Protein AF-A0A6B2FVZ4-F1 (afdb_monomer_lite)

Secondary structure (DSSP, 8-state):
----SS-------------PPPHHHHHHHHHHH--SEEE--SS-HHHHHHHHHHHHHHHHHTT----EEE-PPTT------------EEE-GGG--TT-TTTPPPP-EEEEETTEEEEE-GGGHHHHSSPPP---EEEEEEE----HHHHHHHHHHHHHHHSS----EEEETTEEEEEETTEEEEEETTEEEEEEE--HHHHHHHHHHHHHHHHHHHHHHHHHHHHHS---THHHHHHHHHHHHHHHH-GGGEEE-TTS-EEEE-SSS-EEEEETTTTEEEES-HHHHHHHHHHHHHHHHHH-TTS-------TTS--THHHHHHHHTTSS--

Foldseek 3Di:
DDPPPDDDPDDDDDDDPDPDDDLVNVLVVCVVPVDQEAEDDDDDPVVLVVSVVVSVVVCVVVVRHNRHYHHDDPPDDDDDDDDDDQDEAEDDPLDDVVPPPDDDGDFDWDDDPSYIYTYHPVCCVVPHVDDDDWDKDKDKDFAAPDPVLVVVLLVVVCVVLVDHQPQWDDDPNWTWGDDPQWIWTHDHRMIMIMGTDDPVGVVVVVVSVVSRVVSVVVVVVVVVVVVPDDPPVVPLLVVLQVLCCVVQNVVQWDADPVSWIWGHDPPRWIWIADLVVLDIDTPDPVVRVVSSVSSVVSVCVVPVPPDDPPPPPPPPPDPPPVVVVVVVVVPPD

Radius of gyration: 44.22 Å; chains: 1; bounding box: 104×62×127 Å

InterPro domains:
  IPR011108 Zn-dependent metallo-hydrolase, RNA specificity domain [PF07521] (8-57)
  IPR021718 Pre-mRNA 3'-end-processing endonuclease polyadenylation factor C-term [PF11718] (104-303)
  IPR021718 Pre-mRNA 3'-end-processing endonuclease polyadenylation factor C-term [SM01098] (103-301)
  IPR036866 Ribonuclease Z/Hydroxyacylglutathione hydrolase-like [G3DSA:3.60.15.10] (8-83)
  IPR036866 Ribonuclease Z/Hydroxyacylglutathione hydrolase-like [SSF56281] (13-83)
  IPR050698 RNA Processing Metallo-Beta-Lactamase [PTHR11203] (13-290)

Sequence (333 aa):
MLNWYRKKTEFLDYISFSAHADYNQFKELVEGLLPPIIVLVHGEANEMNRLKTSLLRDLSEKNILEIQIYTPKNTCSLE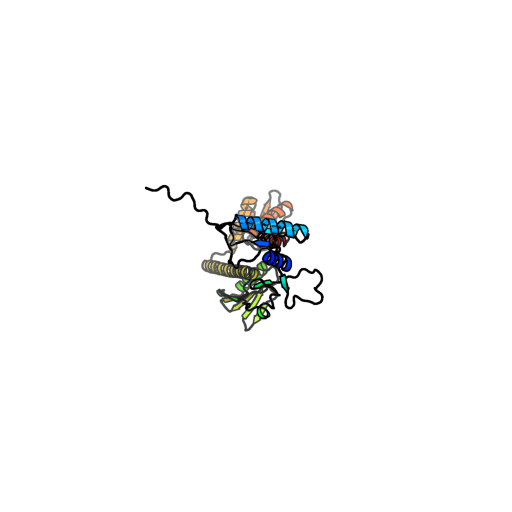LKFKGEMLAKVYGKLISEDQIKEQPMSGIIIKSGFSYKILSIDEIEKYSELKLTTINQRLEIPFYDDANYLQILFRNLSLLTGNTLDNLFTQDSELCLMLDEIELAIRGNKIILTWGSSLTNDATADAIVAVIMETNKSIENNIEKNIGILPQDDHHYYGLVELLKKNFGNNNVIQLEDKTIVVAFADTKKAIIDPSNRFVVCDVVDTKEKIDRTLFHYFNAIEPFCNCKFYFCFNFFSFAFLDHWFVNKFEEF

pLDDT: mean 71.24, std 17.52, range [25.81, 93.25]

Structure (mmCIF, N/CA/C/O backbone):
data_AF-A0A6B2FVZ4-F1
#
_entry.id   AF-A0A6B2FVZ4-F1
#
loop_
_atom_site.group_PDB
_atom_site.id
_atom_site.type_symbol
_atom_site.label_atom_id
_atom_site.label_alt_id
_atom_site.label_comp_id
_atom_site.label_asym_id
_atom_site.label_entity_id
_atom_site.label_seq_id
_atom_site.pdbx_PDB_ins_code
_atom_site.Cartn_x
_atom_site.Cartn_y
_atom_site.Cartn_z
_atom_site.occupancy
_atom_site.B_iso_or_equiv
_atom_site.auth_seq_id
_atom_site.auth_comp_id
_atom_site.auth_asym_id
_atom_site.auth_atom_id
_atom_site.pdbx_PDB_model_num
ATOM 1 N N . MET A 1 1 ? 70.862 -31.526 -48.955 1.00 40.00 1 MET A N 1
ATOM 2 C CA . MET A 1 1 ? 69.398 -31.509 -49.182 1.00 40.00 1 MET A CA 1
ATOM 3 C C . MET A 1 1 ? 68.824 -30.440 -48.267 1.00 40.00 1 MET A C 1
ATOM 5 O O . MET A 1 1 ? 69.124 -30.519 -47.093 1.00 40.00 1 MET A O 1
ATOM 9 N N . LEU A 1 2 ? 68.075 -29.406 -48.633 1.00 41.22 2 LEU A N 1
ATOM 10 C CA . LEU A 1 2 ? 67.559 -28.861 -49.886 1.00 41.22 2 LEU A CA 1
ATOM 11 C C . LEU A 1 2 ? 67.053 -27.454 -49.488 1.00 41.22 2 LEU A C 1
ATOM 13 O O . LEU A 1 2 ? 66.047 -27.326 -48.799 1.00 41.22 2 LEU A O 1
ATOM 17 N N . ASN A 1 3 ? 67.781 -26.403 -49.877 1.00 47.06 3 ASN A N 1
ATOM 18 C CA . ASN A 1 3 ? 67.370 -24.994 -49.778 1.00 47.06 3 ASN A CA 1
ATOM 19 C C . ASN A 1 3 ? 66.270 -24.702 -50.826 1.00 47.06 3 ASN A C 1
ATOM 21 O O . ASN A 1 3 ? 66.529 -24.030 -51.820 1.00 47.06 3 ASN A O 1
ATOM 25 N N . TRP A 1 4 ? 65.064 -25.259 -50.665 1.00 50.09 4 TRP A N 1
ATOM 26 C CA . TRP A 1 4 ? 64.037 -25.286 -51.729 1.00 50.09 4 TRP A CA 1
ATOM 27 C C . TRP A 1 4 ? 62.766 -24.461 -51.471 1.00 50.09 4 TRP A C 1
ATOM 29 O O . TRP A 1 4 ? 61.784 -24.617 -52.185 1.00 50.09 4 TRP A O 1
ATOM 39 N N . TYR A 1 5 ? 62.772 -23.544 -50.499 1.00 52.47 5 TYR A N 1
ATOM 40 C CA . TYR A 1 5 ? 61.585 -22.739 -50.154 1.00 52.47 5 TYR A CA 1
ATOM 41 C C . TYR A 1 5 ? 61.816 -21.221 -50.179 1.00 52.47 5 TYR A C 1
ATOM 43 O O . TYR A 1 5 ? 61.241 -20.489 -49.381 1.00 52.47 5 TYR A O 1
ATOM 51 N N . ARG A 1 6 ? 62.667 -20.701 -51.079 1.00 53.78 6 ARG A N 1
ATOM 52 C CA . ARG A 1 6 ? 62.926 -19.244 -51.134 1.00 53.78 6 ARG A CA 1
ATOM 53 C C . ARG A 1 6 ? 62.739 -18.558 -52.485 1.00 53.78 6 ARG A C 1
ATOM 55 O O . ARG A 1 6 ? 63.293 -17.486 -52.685 1.00 53.78 6 ARG A O 1
ATOM 62 N N . LYS A 1 7 ? 61.927 -19.118 -53.385 1.00 56.72 7 LYS A N 1
ATOM 63 C CA . LYS A 1 7 ? 61.450 -18.413 -54.589 1.00 56.72 7 LYS A CA 1
ATOM 64 C C . LYS A 1 7 ? 60.099 -18.975 -55.053 1.00 56.72 7 LYS A C 1
ATOM 66 O O . LYS A 1 7 ? 60.046 -19.779 -55.972 1.00 56.72 7 LYS A O 1
ATOM 71 N N . LYS A 1 8 ? 59.002 -18.549 -54.420 1.00 57.84 8 LYS A N 1
ATOM 72 C CA . LYS A 1 8 ? 57.688 -18.546 -55.080 1.00 57.84 8 LYS A CA 1
ATOM 73 C C . LYS A 1 8 ? 57.511 -17.175 -55.723 1.00 57.84 8 LYS A C 1
ATOM 75 O O . LYS A 1 8 ? 57.218 -16.204 -55.040 1.00 57.84 8 LYS A O 1
ATOM 80 N N . THR A 1 9 ? 57.764 -17.093 -57.024 1.00 63.19 9 THR A N 1
ATOM 81 C CA . THR A 1 9 ? 57.306 -15.995 -57.885 1.00 63.19 9 THR A CA 1
ATOM 82 C C . THR A 1 9 ? 55.966 -16.411 -58.491 1.00 63.19 9 THR A C 1
ATOM 84 O O . THR A 1 9 ? 55.865 -16.632 -59.692 1.00 63.19 9 THR A O 1
ATOM 87 N N . GLU A 1 10 ? 54.967 -16.631 -57.641 1.00 65.81 10 GLU A N 1
ATOM 88 C CA . GLU A 1 10 ? 53.581 -16.862 -58.055 1.00 65.81 10 GLU A CA 1
ATOM 89 C C . GLU A 1 10 ? 52.798 -15.607 -57.665 1.00 65.81 10 GLU A C 1
ATOM 91 O O . GLU A 1 10 ? 52.899 -15.155 -56.522 1.00 65.81 10 GLU A O 1
ATOM 96 N N . PHE A 1 11 ? 52.077 -15.011 -58.617 1.00 70.25 11 PHE A N 1
ATOM 97 C CA . PHE A 1 11 ? 51.172 -13.900 -58.330 1.00 70.25 11 PHE A CA 1
ATOM 98 C C . PHE A 1 11 ? 50.009 -14.434 -57.491 1.00 70.25 11 PHE A C 1
ATOM 100 O O . PHE A 1 11 ? 49.240 -15.280 -57.946 1.00 70.25 11 PHE A O 1
ATOM 107 N N . LEU A 1 12 ? 49.935 -13.980 -56.242 1.00 74.62 12 LEU A N 1
ATOM 108 C CA . LEU A 1 12 ? 48.850 -14.287 -55.323 1.00 74.62 12 LEU A CA 1
ATOM 109 C C . LEU A 1 12 ? 47.842 -13.137 -55.386 1.00 74.62 12 LEU A C 1
ATOM 111 O O . LEU A 1 12 ? 48.027 -12.128 -54.708 1.00 74.62 12 LEU A O 1
ATOM 115 N N . ASP A 1 13 ? 46.792 -13.304 -56.185 1.00 65.50 13 ASP A N 1
ATOM 116 C CA . ASP A 1 13 ? 45.662 -12.377 -56.206 1.00 65.50 13 ASP A CA 1
ATOM 117 C C . ASP A 1 13 ? 44.553 -12.886 -55.286 1.00 65.50 13 ASP A C 1
ATOM 119 O O . ASP A 1 13 ? 44.101 -14.030 -55.382 1.00 65.50 13 ASP A O 1
ATOM 123 N N . TYR A 1 14 ? 44.114 -12.023 -54.374 1.00 73.00 14 TYR A N 1
ATOM 124 C CA . TYR A 1 14 ? 42.992 -12.300 -53.490 1.00 73.00 14 TYR A CA 1
ATOM 125 C C . TYR A 1 14 ? 41.718 -11.717 -54.102 1.00 73.00 14 TYR A C 1
ATOM 127 O O . TYR A 1 14 ? 41.526 -10.502 -54.115 1.00 73.00 14 TYR A O 1
ATOM 135 N N . ILE A 1 15 ? 40.845 -12.585 -54.613 1.00 69.00 15 ILE A N 1
ATOM 136 C CA . ILE A 1 15 ? 39.529 -12.200 -55.131 1.00 69.00 15 ILE A CA 1
ATOM 137 C C . ILE A 1 15 ? 38.493 -12.556 -54.063 1.00 69.00 15 ILE A C 1
ATOM 139 O O . ILE A 1 15 ? 38.282 -13.730 -53.759 1.00 69.00 15 ILE A O 1
ATOM 143 N N . SER A 1 16 ? 37.867 -11.540 -53.466 1.00 65.06 16 SER A N 1
ATOM 144 C CA . SER A 1 16 ? 36.826 -11.738 -52.455 1.00 65.06 16 SER A CA 1
ATOM 145 C C . SER A 1 16 ? 35.505 -12.137 -53.117 1.00 65.06 16 SER A C 1
ATOM 147 O O . SER A 1 16 ? 34.945 -11.365 -53.891 1.00 65.06 16 SER A O 1
ATOM 149 N N . PHE A 1 17 ? 34.993 -13.323 -52.780 1.00 60.94 17 PHE A N 1
ATOM 150 C CA . PHE A 1 17 ? 33.624 -13.770 -53.093 1.00 60.94 17 PHE A CA 1
ATOM 151 C C . PHE A 1 17 ? 32.697 -13.697 -51.872 1.00 60.94 17 PHE A C 1
ATOM 153 O O . PHE A 1 17 ? 31.585 -14.224 -51.889 1.00 60.94 17 PHE A O 1
ATOM 160 N N . SER A 1 18 ? 33.165 -13.094 -50.780 1.00 63.12 18 SER A N 1
ATOM 161 C CA . SER A 1 18 ? 32.395 -13.012 -49.549 1.00 63.12 18 SER A CA 1
ATOM 162 C C . SER A 1 18 ? 31.237 -12.034 -49.725 1.00 63.12 18 SER A C 1
ATOM 164 O O . SER A 1 18 ? 31.459 -10.845 -49.932 1.00 63.12 18 SER A O 1
ATOM 166 N N . ALA A 1 19 ? 30.005 -12.524 -49.593 1.00 59.22 19 ALA A N 1
ATOM 167 C CA . ALA A 1 19 ? 28.787 -11.713 -49.583 1.00 59.22 19 ALA A CA 1
ATOM 168 C C . ALA A 1 19 ? 28.592 -11.010 -48.222 1.00 59.22 19 ALA A C 1
ATOM 170 O O . ALA A 1 19 ? 27.572 -11.183 -47.555 1.00 59.22 19 ALA A O 1
ATOM 171 N N . HIS A 1 20 ? 29.609 -10.279 -47.763 1.00 68.31 20 HIS A N 1
ATOM 172 C CA . HIS A 1 20 ? 29.486 -9.405 -46.599 1.00 68.31 20 HIS A CA 1
ATOM 173 C C . HIS A 1 20 ? 28.893 -8.059 -47.020 1.00 68.31 20 HIS A C 1
ATOM 175 O O . HIS A 1 20 ? 29.014 -7.658 -48.173 1.00 68.31 20 HIS A O 1
ATOM 181 N N . ALA A 1 21 ? 28.225 -7.382 -46.086 1.00 65.12 21 ALA A N 1
ATOM 182 C CA . ALA A 1 21 ? 27.644 -6.072 -46.342 1.00 65.12 21 ALA A CA 1
ATOM 183 C C . ALA A 1 21 ? 28.748 -5.074 -46.718 1.00 65.12 21 ALA A C 1
ATOM 185 O O . ALA A 1 21 ? 29.666 -4.826 -45.932 1.00 65.12 21 ALA A O 1
ATOM 186 N N . ASP A 1 22 ? 28.645 -4.505 -47.917 1.00 77.75 22 ASP A N 1
ATOM 187 C CA . ASP A 1 22 ? 29.564 -3.475 -48.382 1.00 77.75 22 ASP A CA 1
ATOM 188 C C . ASP A 1 22 ? 29.373 -2.185 -47.576 1.00 77.75 22 ASP A C 1
ATOM 190 O O . ASP A 1 22 ? 28.255 -1.835 -47.184 1.00 77.75 22 ASP A O 1
ATOM 194 N N . TYR A 1 23 ? 30.457 -1.421 -47.393 1.00 83.12 23 TYR A N 1
ATOM 195 C CA . TYR A 1 23 ? 30.423 -0.129 -46.693 1.00 83.12 23 TYR A CA 1
ATOM 196 C C . TYR A 1 23 ? 29.311 0.789 -47.215 1.00 83.12 23 TYR A C 1
ATOM 198 O O . TYR A 1 23 ? 28.589 1.394 -46.429 1.00 83.12 23 TYR A O 1
ATOM 206 N N . ASN A 1 24 ? 29.139 0.854 -48.537 1.00 84.00 24 ASN A N 1
ATOM 207 C CA . ASN A 1 24 ? 28.145 1.721 -49.169 1.00 84.00 24 ASN A CA 1
ATOM 208 C C . ASN A 1 24 ? 26.707 1.302 -48.829 1.00 84.00 24 ASN A C 1
ATOM 210 O O . ASN A 1 24 ? 25.882 2.166 -48.554 1.00 84.00 24 ASN A O 1
ATOM 214 N N . GLN A 1 25 ? 26.428 -0.004 -48.779 1.00 84.44 25 GLN A N 1
ATOM 215 C CA . GLN A 1 25 ? 25.108 -0.524 -48.407 1.00 84.44 25 GLN A CA 1
ATOM 216 C C . GLN A 1 25 ? 24.824 -0.284 -46.920 1.00 84.44 25 GLN A C 1
ATOM 218 O O . GLN A 1 25 ? 23.726 0.120 -46.545 1.00 84.44 25 GLN A O 1
ATOM 223 N N . PHE A 1 26 ? 25.828 -0.492 -46.061 1.00 85.88 26 PHE A N 1
ATOM 224 C CA . PHE A 1 26 ? 25.695 -0.223 -44.631 1.00 85.88 26 PHE A CA 1
ATOM 225 C C . PHE A 1 26 ? 25.500 1.271 -44.348 1.00 85.88 26 PHE A C 1
ATOM 227 O O . PHE A 1 26 ? 24.662 1.645 -43.531 1.00 85.88 26 PHE A O 1
ATOM 234 N N . LYS A 1 27 ? 26.236 2.132 -45.055 1.00 86.44 27 LYS A N 1
ATOM 235 C CA . LYS A 1 27 ? 26.080 3.585 -44.985 1.00 86.44 27 LYS A CA 1
ATOM 236 C C . LYS A 1 27 ? 24.672 4.009 -45.393 1.00 86.44 27 LYS A C 1
ATOM 238 O O . LYS A 1 27 ? 24.045 4.757 -44.656 1.00 86.44 27 LYS A O 1
ATOM 243 N N . GLU A 1 28 ? 24.159 3.499 -46.510 1.00 87.88 28 GLU A N 1
ATOM 244 C CA . GLU A 1 28 ? 22.797 3.792 -46.969 1.00 87.88 28 GLU A CA 1
ATOM 245 C C . GLU A 1 28 ? 21.740 3.373 -45.931 1.00 87.88 28 GLU A C 1
ATOM 247 O O . GLU A 1 28 ? 20.818 4.133 -45.644 1.00 87.88 28 GLU A O 1
ATOM 252 N N . LEU A 1 29 ? 21.917 2.215 -45.285 1.00 87.62 29 LEU A N 1
ATOM 253 C CA . LEU A 1 29 ? 21.040 1.754 -44.205 1.00 87.62 29 LEU A CA 1
ATOM 254 C C . LEU A 1 29 ? 21.070 2.688 -42.984 1.00 87.62 29 LEU A C 1
ATOM 256 O O . LEU A 1 29 ? 20.019 3.036 -42.442 1.00 87.62 29 LEU A O 1
ATOM 260 N N . VAL A 1 30 ? 22.265 3.086 -42.539 1.00 87.75 30 VAL A N 1
ATOM 261 C CA . VAL A 1 30 ? 22.433 3.990 -41.390 1.00 87.75 30 VAL A CA 1
ATOM 262 C C . VAL A 1 30 ? 21.853 5.369 -41.699 1.00 87.75 30 VAL A C 1
ATOM 264 O O . VAL A 1 30 ? 21.178 5.945 -40.850 1.00 87.75 30 VAL A O 1
ATOM 267 N N . GLU A 1 31 ? 22.060 5.872 -42.914 1.00 85.44 31 GLU A N 1
ATOM 268 C CA . GLU A 1 31 ? 21.496 7.141 -43.377 1.00 85.44 31 GLU A CA 1
ATOM 269 C C . GLU A 1 31 ? 19.969 7.094 -43.517 1.00 85.44 31 GLU A C 1
ATOM 271 O O . GLU A 1 31 ? 19.311 8.100 -43.264 1.00 85.44 31 GLU A O 1
ATOM 276 N N . GLY A 1 32 ? 19.395 5.941 -43.872 1.00 85.88 32 GLY A N 1
ATOM 277 C CA . GLY A 1 32 ? 17.946 5.760 -43.963 1.00 85.88 32 GLY A CA 1
ATOM 278 C C . GLY A 1 32 ? 17.246 5.637 -42.605 1.00 85.88 32 GLY A C 1
ATOM 279 O O . GLY A 1 32 ? 16.128 6.121 -42.449 1.00 85.88 32 GLY A O 1
ATOM 280 N N . LEU A 1 33 ? 17.885 4.992 -41.622 1.00 88.44 33 LEU A N 1
ATOM 281 C CA . LEU A 1 33 ? 17.288 4.733 -40.304 1.00 88.44 33 LEU A CA 1
ATOM 282 C C . LEU A 1 33 ? 17.609 5.798 -39.251 1.00 88.44 33 LEU A C 1
ATOM 284 O O . LEU A 1 33 ? 16.848 5.941 -38.298 1.00 88.44 33 LEU A O 1
ATOM 288 N N . LEU A 1 34 ? 18.737 6.500 -39.391 1.00 87.50 34 LEU A N 1
ATOM 289 C CA . LEU A 1 34 ? 19.248 7.482 -38.426 1.00 87.50 34 LEU A CA 1
ATOM 290 C C . LEU A 1 34 ? 19.142 7.026 -36.954 1.00 87.50 34 LEU A C 1
ATOM 292 O O . LEU A 1 34 ? 18.588 7.746 -36.116 1.00 87.50 34 LEU A O 1
ATOM 296 N N . PRO A 1 35 ? 19.643 5.823 -36.608 1.00 88.25 35 PRO A N 1
ATOM 297 C CA . PRO A 1 35 ? 19.541 5.314 -35.247 1.00 88.25 35 PRO A CA 1
ATOM 298 C C . PRO A 1 35 ? 20.433 6.131 -34.294 1.00 88.25 35 PRO A C 1
ATOM 300 O O . PRO A 1 35 ? 21.585 6.396 -34.631 1.00 88.25 35 PRO A O 1
ATOM 303 N N . PRO A 1 36 ? 19.974 6.471 -33.074 1.00 87.44 36 PRO A N 1
ATOM 304 C CA . PRO A 1 36 ? 20.769 7.259 -32.125 1.00 87.44 36 PRO A CA 1
ATOM 305 C C . PRO A 1 36 ? 21.987 6.495 -31.578 1.00 87.44 36 PRO A C 1
ATOM 307 O O . PRO A 1 36 ? 22.987 7.099 -31.194 1.00 87.44 36 PRO A O 1
ATOM 310 N N . ILE A 1 37 ? 21.908 5.161 -31.531 1.00 90.00 37 ILE A N 1
ATOM 311 C CA . ILE A 1 37 ? 22.949 4.283 -30.989 1.00 90.00 37 ILE A CA 1
ATOM 312 C C . ILE A 1 37 ? 23.206 3.153 -31.985 1.00 90.00 37 ILE A C 1
ATOM 314 O O . ILE A 1 37 ? 22.276 2.465 -32.402 1.00 90.00 37 ILE A O 1
ATOM 318 N N . ILE A 1 38 ? 24.475 2.933 -32.328 1.00 91.31 38 ILE A N 1
ATOM 319 C CA . ILE A 1 38 ? 24.934 1.849 -33.203 1.00 91.31 38 ILE A CA 1
ATOM 320 C C . ILE A 1 38 ? 25.936 0.991 -32.433 1.00 91.31 38 ILE A C 1
ATOM 322 O O . ILE A 1 38 ? 26.910 1.500 -31.879 1.00 91.31 38 ILE A O 1
ATOM 326 N N . VAL A 1 39 ? 25.731 -0.326 -32.430 1.00 92.94 39 VAL A N 1
ATOM 327 C CA . VAL A 1 39 ? 26.659 -1.289 -31.821 1.00 92.94 39 VAL A CA 1
ATOM 328 C C . VAL A 1 39 ? 27.214 -2.191 -32.915 1.00 92.94 39 VAL A C 1
ATOM 330 O O . VAL A 1 39 ? 26.485 -2.982 -33.507 1.00 92.94 39 VAL A O 1
ATOM 333 N N . LEU A 1 40 ? 28.508 -2.051 -33.198 1.00 91.00 40 LEU A N 1
ATOM 334 C CA . LEU A 1 40 ? 29.211 -2.857 -34.191 1.00 91.00 40 LEU A CA 1
ATOM 335 C C . LEU A 1 40 ? 29.687 -4.165 -33.552 1.00 91.00 40 LEU A C 1
ATOM 337 O O . LEU A 1 40 ? 30.389 -4.158 -32.538 1.00 91.00 40 LEU A O 1
ATOM 341 N N . VAL A 1 41 ? 29.307 -5.282 -34.168 1.00 88.56 41 VAL A N 1
ATOM 342 C CA . VAL A 1 41 ? 29.639 -6.652 -33.754 1.00 88.56 41 VAL A CA 1
ATOM 343 C C . VAL A 1 41 ? 30.057 -7.475 -34.974 1.00 88.56 41 VAL A C 1
ATOM 345 O O . VAL A 1 41 ? 29.886 -7.034 -36.107 1.00 88.56 41 VAL A O 1
ATOM 348 N N . HIS A 1 42 ? 30.579 -8.686 -34.755 1.00 84.75 42 HIS A N 1
ATOM 349 C CA . HIS A 1 42 ? 30.915 -9.638 -35.826 1.00 84.75 42 HIS A CA 1
ATOM 350 C C . HIS A 1 42 ? 31.853 -9.089 -36.920 1.00 84.75 42 HIS A C 1
ATOM 352 O O . HIS A 1 42 ? 31.692 -9.397 -38.097 1.00 84.75 42 HIS A O 1
ATOM 358 N N . GLY A 1 43 ? 32.872 -8.320 -36.535 1.00 84.44 43 GLY A N 1
ATOM 359 C CA . GLY A 1 43 ? 33.946 -7.899 -37.434 1.00 84.44 43 GLY A CA 1
ATOM 360 C C . GLY A 1 43 ? 35.323 -8.059 -36.798 1.00 84.44 43 GLY A C 1
ATOM 361 O O . GLY A 1 43 ? 35.455 -8.217 -35.581 1.00 84.44 43 GLY A O 1
ATOM 362 N N . GLU A 1 44 ? 36.369 -8.010 -37.620 1.00 87.31 44 GLU A N 1
ATOM 363 C CA . GLU A 1 44 ? 37.730 -7.863 -37.107 1.00 87.31 44 GLU A CA 1
ATOM 364 C C . GLU A 1 44 ? 37.842 -6.521 -36.368 1.00 87.31 44 GLU A C 1
ATOM 366 O O . GLU A 1 44 ? 37.366 -5.499 -36.855 1.00 87.31 44 GLU A O 1
ATOM 371 N N . ALA A 1 45 ? 38.492 -6.496 -35.201 1.00 86.12 45 ALA A N 1
ATOM 372 C CA . ALA A 1 45 ? 38.594 -5.293 -34.372 1.00 86.12 45 ALA A CA 1
ATOM 373 C C . ALA A 1 45 ? 39.142 -4.064 -35.127 1.00 86.12 45 ALA A C 1
ATOM 375 O O . ALA A 1 45 ? 38.656 -2.952 -34.922 1.00 86.12 45 ALA A O 1
ATOM 376 N N . ASN A 1 46 ? 40.126 -4.251 -36.010 1.00 88.12 46 ASN A N 1
ATOM 377 C CA . ASN A 1 46 ? 40.705 -3.158 -36.793 1.00 88.12 46 ASN A CA 1
ATOM 378 C C . ASN A 1 46 ? 39.744 -2.655 -37.874 1.00 88.12 46 ASN A C 1
ATOM 380 O O . ASN A 1 46 ? 39.556 -1.447 -38.002 1.00 88.12 46 ASN A O 1
ATOM 384 N N . GLU A 1 47 ? 39.100 -3.566 -38.602 1.00 87.06 47 GLU A N 1
ATOM 385 C CA . GLU A 1 47 ? 38.116 -3.218 -39.631 1.00 87.06 47 GLU A CA 1
ATOM 386 C C . GLU A 1 47 ? 36.8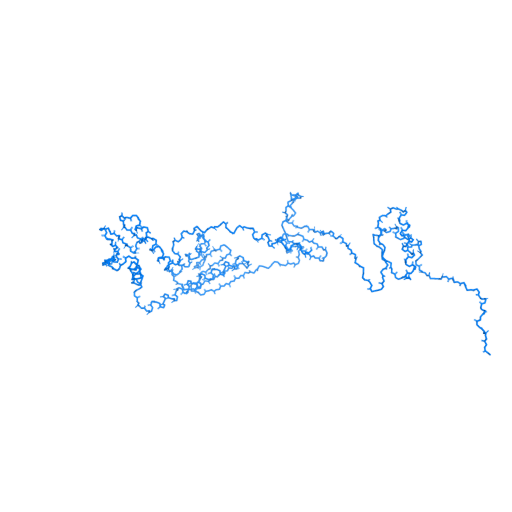61 -2.576 -39.025 1.00 87.06 47 GLU A C 1
ATOM 388 O O . GLU A 1 47 ? 36.363 -1.590 -39.558 1.00 87.06 47 GLU A O 1
ATOM 393 N N . MET A 1 48 ? 36.407 -3.022 -37.847 1.00 88.38 48 MET A N 1
ATOM 394 C CA . MET A 1 48 ? 35.313 -2.369 -37.115 1.00 88.38 48 MET A CA 1
ATOM 395 C C . MET A 1 48 ? 35.674 -0.946 -36.672 1.00 88.38 48 MET A C 1
ATOM 397 O O . MET A 1 48 ? 34.837 -0.047 -36.751 1.00 88.38 48 MET A O 1
ATOM 401 N N . ASN A 1 49 ? 36.915 -0.713 -36.232 1.00 89.81 49 ASN A N 1
ATOM 402 C CA . ASN A 1 49 ? 37.377 0.632 -35.883 1.00 89.81 49 ASN A CA 1
ATOM 403 C C . ASN A 1 49 ? 37.486 1.531 -37.120 1.00 89.81 49 ASN A C 1
ATOM 405 O O . ASN A 1 49 ? 37.068 2.686 -37.063 1.00 89.81 49 ASN A O 1
ATOM 409 N N . ARG A 1 50 ? 37.983 1.002 -38.246 1.00 90.38 50 ARG A N 1
ATOM 410 C CA . ARG A 1 50 ? 38.004 1.714 -39.534 1.00 90.38 50 ARG A CA 1
ATOM 411 C C . ARG A 1 50 ? 36.594 2.096 -39.973 1.00 90.38 50 ARG A C 1
ATOM 413 O O . ARG A 1 50 ? 36.352 3.261 -40.273 1.00 90.38 50 ARG A O 1
ATOM 420 N N . LEU A 1 51 ? 35.662 1.144 -39.927 1.00 88.81 51 LEU A N 1
ATOM 421 C CA . LEU A 1 51 ? 34.251 1.357 -40.240 1.00 88.81 51 LEU A CA 1
ATOM 422 C C . LEU A 1 51 ? 33.639 2.454 -39.357 1.00 88.81 51 LEU A C 1
ATOM 424 O O . LEU A 1 51 ? 33.022 3.383 -39.873 1.00 88.81 51 LEU A O 1
ATOM 428 N N . LYS A 1 52 ? 33.866 2.392 -38.039 1.00 90.06 52 LYS A N 1
ATOM 429 C CA . LYS A 1 52 ? 33.416 3.413 -37.084 1.00 90.06 52 LYS A CA 1
ATOM 430 C C . LYS A 1 52 ? 33.941 4.807 -37.436 1.00 90.06 52 LYS A C 1
ATOM 432 O O . LYS A 1 52 ? 33.167 5.760 -37.416 1.00 90.06 52 LYS A O 1
ATOM 437 N N . THR A 1 53 ? 35.231 4.948 -37.746 1.00 90.06 53 THR A N 1
ATOM 438 C CA . THR A 1 53 ? 35.824 6.251 -38.093 1.00 90.06 53 THR A CA 1
ATOM 439 C C . THR A 1 53 ? 35.262 6.803 -39.402 1.00 90.06 53 THR A C 1
ATOM 441 O O . THR A 1 53 ? 34.949 7.991 -39.462 1.00 90.06 53 THR A O 1
ATOM 444 N N . SER A 1 54 ? 35.088 5.958 -40.423 1.00 89.06 54 SER A N 1
ATOM 445 C CA . SER A 1 54 ? 34.504 6.371 -41.705 1.00 89.06 54 SER A CA 1
ATOM 446 C C . SER A 1 54 ? 33.054 6.834 -41.548 1.00 89.06 54 SER A C 1
ATOM 448 O O . SER A 1 54 ? 32.695 7.896 -42.048 1.00 89.06 54 SER A O 1
ATOM 450 N N . LEU A 1 55 ? 32.246 6.104 -40.770 1.00 87.88 55 LEU A N 1
ATOM 451 C CA . LEU A 1 55 ? 30.855 6.478 -40.498 1.00 87.88 55 LEU A CA 1
ATOM 452 C C . LEU A 1 55 ? 30.745 7.783 -39.711 1.00 87.88 55 LEU A C 1
ATOM 454 O O . LEU A 1 55 ? 29.934 8.631 -40.062 1.00 87.88 55 LEU A O 1
ATOM 458 N N . LEU A 1 56 ? 31.565 7.974 -38.672 1.00 87.88 56 LEU A N 1
ATOM 459 C CA . LEU A 1 56 ? 31.560 9.219 -37.896 1.00 87.88 56 LEU A CA 1
ATOM 460 C C . LEU A 1 56 ? 31.903 10.429 -38.765 1.00 87.88 56 LEU A C 1
ATOM 462 O O . LEU A 1 56 ? 31.263 11.470 -38.635 1.00 87.88 56 LEU A O 1
ATOM 466 N N . ARG A 1 57 ? 32.878 10.287 -39.670 1.00 87.06 57 ARG A N 1
ATOM 467 C CA . ARG A 1 57 ? 33.229 11.342 -40.621 1.00 87.06 57 ARG A CA 1
ATOM 468 C C . ARG A 1 57 ? 32.046 11.669 -41.533 1.00 87.06 57 ARG A C 1
ATOM 470 O O . ARG A 1 57 ? 31.617 12.819 -41.563 1.00 87.06 57 ARG A O 1
ATOM 477 N N . ASP A 1 58 ? 31.497 10.666 -42.208 1.00 85.19 58 ASP A N 1
ATOM 478 C CA . ASP A 1 58 ? 30.418 10.853 -43.182 1.00 85.19 58 ASP A CA 1
ATOM 479 C C . ASP A 1 58 ? 29.141 11.429 -42.540 1.00 85.19 58 ASP A C 1
ATOM 481 O O . ASP A 1 58 ? 28.463 12.266 -43.136 1.00 85.19 58 ASP A O 1
ATOM 485 N N . LEU A 1 59 ? 28.825 11.020 -41.307 1.00 81.94 59 LEU A N 1
ATOM 486 C CA . LEU A 1 59 ? 27.675 11.527 -40.553 1.00 81.94 59 LEU A CA 1
ATOM 487 C C . LEU A 1 59 ? 27.913 12.953 -40.029 1.00 81.94 59 LEU A C 1
ATOM 489 O O . LEU A 1 59 ? 26.994 13.773 -40.070 1.00 81.94 59 LEU A O 1
ATOM 493 N N . SER A 1 60 ? 29.144 13.278 -39.612 1.00 81.12 60 SER A N 1
ATOM 494 C CA . SER A 1 60 ? 29.513 14.638 -39.188 1.00 81.12 60 SER A CA 1
ATOM 495 C C . SER A 1 60 ? 29.421 15.650 -40.331 1.00 81.12 60 SER A C 1
ATOM 497 O O . SER A 1 60 ? 28.953 16.767 -40.127 1.00 81.12 60 SER A O 1
ATOM 499 N N . GLU A 1 61 ? 29.779 15.245 -41.555 1.00 81.19 61 GLU A N 1
ATOM 500 C CA . GLU A 1 61 ? 29.669 16.085 -42.754 1.00 81.19 61 GLU A CA 1
ATOM 501 C C . GLU A 1 61 ? 28.203 16.433 -43.082 1.00 81.19 61 GLU A C 1
ATOM 503 O O . GLU A 1 61 ? 27.931 17.481 -43.669 1.00 81.19 61 GLU A O 1
ATOM 508 N N . LYS A 1 62 ? 27.246 15.593 -42.667 1.00 74.88 62 LYS A N 1
ATOM 509 C CA . LYS A 1 62 ? 25.810 15.783 -42.924 1.00 74.88 62 LYS A CA 1
ATOM 510 C C . LYS A 1 62 ? 25.061 16.532 -41.816 1.00 74.88 62 LYS A C 1
ATOM 512 O O . LYS A 1 62 ? 23.878 16.813 -41.997 1.00 74.88 62 LYS A O 1
ATOM 517 N N . ASN A 1 63 ? 25.719 16.896 -40.709 1.00 67.69 63 ASN A N 1
ATOM 518 C CA . ASN A 1 63 ? 25.107 17.602 -39.570 1.00 67.69 63 ASN A CA 1
ATOM 519 C C . ASN A 1 63 ? 23.872 16.885 -38.982 1.00 67.69 63 ASN A C 1
ATOM 521 O O . ASN A 1 63 ? 22.966 17.507 -38.424 1.00 67.69 63 ASN A O 1
ATOM 525 N N . ILE A 1 64 ? 23.823 15.563 -39.130 1.00 63.03 64 ILE A N 1
ATOM 526 C CA . ILE A 1 64 ? 22.755 14.739 -38.577 1.00 63.03 64 ILE A CA 1
ATOM 527 C C . ILE A 1 64 ? 23.150 14.396 -37.139 1.00 63.03 64 ILE A C 1
ATOM 529 O O . ILE A 1 64 ? 24.323 14.135 -36.895 1.00 63.03 64 ILE A O 1
ATOM 533 N N . LEU A 1 65 ? 22.170 14.480 -36.230 1.00 63.47 65 LEU A N 1
ATOM 534 C CA . LEU A 1 65 ? 22.135 14.058 -34.817 1.00 63.47 65 LEU A CA 1
ATOM 535 C C . LEU A 1 65 ? 23.383 13.316 -34.300 1.00 63.47 65 LEU A C 1
ATOM 537 O O . LEU A 1 65 ? 23.895 12.415 -34.950 1.00 63.47 65 LEU A O 1
ATOM 541 N N . GLU A 1 66 ? 23.826 13.624 -33.079 1.00 72.50 66 GLU A N 1
ATOM 542 C CA . GLU A 1 66 ? 24.976 12.969 -32.440 1.00 72.50 66 GLU A CA 1
ATOM 543 C C . GLU A 1 66 ? 24.735 11.454 -32.244 1.00 72.50 66 GLU A C 1
ATOM 545 O O . GLU A 1 66 ? 24.175 11.012 -31.242 1.00 72.50 66 GLU A O 1
ATOM 550 N N . ILE A 1 67 ? 25.133 10.650 -33.235 1.00 83.44 67 ILE A N 1
ATOM 551 C CA . ILE A 1 67 ? 25.010 9.189 -33.226 1.00 83.44 67 ILE A CA 1
ATOM 552 C C . ILE A 1 67 ? 26.179 8.590 -32.441 1.00 83.44 67 ILE A C 1
ATOM 554 O O . ILE A 1 67 ? 27.351 8.836 -32.736 1.00 83.44 67 ILE A O 1
ATOM 558 N N . GLN A 1 68 ? 25.869 7.735 -31.467 1.00 87.50 68 GLN A N 1
ATOM 559 C CA . GLN A 1 68 ? 26.869 7.065 -30.638 1.00 87.50 68 GLN A CA 1
ATOM 560 C C . GLN A 1 68 ? 27.209 5.683 -31.205 1.00 87.50 68 GLN A C 1
ATOM 562 O O . GLN A 1 68 ? 26.356 4.798 -31.260 1.00 87.50 68 GLN A O 1
ATOM 567 N N . ILE A 1 69 ? 28.470 5.478 -31.609 1.00 90.62 69 ILE A N 1
ATOM 568 C CA . ILE A 1 69 ? 28.944 4.203 -32.176 1.00 90.62 69 ILE A CA 1
ATOM 569 C C . ILE A 1 69 ? 29.838 3.454 -31.178 1.00 90.62 69 ILE A C 1
ATOM 571 O O . ILE A 1 69 ? 30.928 3.919 -30.818 1.00 90.62 69 ILE A O 1
ATOM 575 N N . TYR A 1 70 ? 29.423 2.247 -30.794 1.00 91.75 70 TYR A N 1
ATOM 576 C CA . TYR A 1 70 ? 30.129 1.364 -29.865 1.00 91.75 70 TYR A CA 1
ATOM 577 C C . TYR A 1 70 ? 30.712 0.132 -30.563 1.00 91.75 70 TYR A C 1
ATOM 579 O O . TYR A 1 70 ? 30.108 -0.438 -31.466 1.00 91.75 70 TYR A O 1
ATOM 587 N N . THR A 1 71 ? 31.885 -0.301 -30.102 1.00 91.62 71 THR A N 1
ATOM 588 C CA . THR A 1 71 ? 32.597 -1.508 -30.560 1.00 91.62 71 THR A CA 1
ATOM 589 C C . THR A 1 71 ? 33.008 -2.336 -29.331 1.00 91.62 71 THR A C 1
ATOM 591 O O . THR A 1 71 ? 34.193 -2.349 -28.969 1.00 91.62 71 THR A O 1
ATOM 594 N N . PRO A 1 72 ? 32.046 -2.930 -28.596 1.00 91.94 72 PRO A N 1
ATOM 595 C CA . PRO A 1 72 ? 32.347 -3.673 -27.378 1.00 91.94 72 PRO A CA 1
ATOM 596 C C . PRO A 1 72 ? 33.169 -4.923 -27.704 1.00 91.94 72 PRO A C 1
ATOM 598 O O . PRO A 1 72 ? 32.926 -5.615 -28.691 1.00 91.94 72 PRO A O 1
ATOM 601 N N . LYS A 1 73 ? 34.162 -5.223 -26.864 1.00 88.94 73 LYS A N 1
ATOM 602 C CA . LYS A 1 73 ? 34.894 -6.492 -26.952 1.00 88.94 73 LYS A CA 1
ATOM 603 C C . LYS A 1 73 ? 34.031 -7.620 -26.392 1.00 88.94 73 LYS A C 1
ATOM 605 O O . LYS A 1 73 ? 33.146 -7.384 -25.570 1.00 88.94 73 LYS A O 1
ATOM 610 N N . ASN A 1 74 ? 34.341 -8.856 -26.778 1.00 88.00 74 ASN A N 1
ATOM 611 C CA . ASN A 1 74 ? 33.749 -10.031 -26.140 1.00 88.00 74 ASN A CA 1
ATOM 612 C C . ASN A 1 74 ? 33.911 -9.920 -24.623 1.00 88.00 74 ASN A C 1
ATOM 614 O O . ASN A 1 74 ? 34.971 -9.507 -24.154 1.00 88.00 74 ASN A O 1
ATOM 618 N N . THR A 1 75 ? 32.875 -10.297 -23.874 1.00 89.56 75 THR A N 1
ATOM 619 C CA . THR A 1 75 ? 32.801 -10.212 -22.401 1.00 89.56 75 THR A CA 1
ATOM 620 C C . THR A 1 75 ? 32.732 -8.800 -21.800 1.00 89.56 75 THR A C 1
ATOM 622 O O . THR A 1 75 ? 32.612 -8.682 -20.585 1.00 89.56 75 THR A O 1
ATOM 625 N N . CYS A 1 76 ? 32.726 -7.731 -22.605 1.00 88.69 76 CYS A N 1
ATOM 626 C CA . CYS A 1 76 ? 32.439 -6.380 -22.115 1.00 88.69 76 CYS A CA 1
ATOM 627 C C . CYS A 1 76 ? 30.938 -6.073 -22.198 1.00 88.69 76 CYS A C 1
ATOM 629 O O . CYS A 1 76 ? 30.347 -6.150 -23.275 1.00 88.69 76 CYS A O 1
ATOM 631 N N . SER A 1 77 ? 30.335 -5.677 -21.075 1.00 89.06 77 SER A N 1
ATOM 632 C CA . SER A 1 77 ? 28.969 -5.151 -21.026 1.00 89.06 77 SER A CA 1
ATOM 633 C C . SER A 1 77 ? 28.913 -3.705 -21.528 1.00 89.06 77 SER A C 1
ATOM 635 O O . SER A 1 77 ? 29.819 -2.907 -21.284 1.00 89.06 77 SER A O 1
ATOM 637 N N . LEU A 1 78 ? 27.836 -3.370 -22.240 1.00 92.06 78 LEU A N 1
ATOM 638 C CA . LEU A 1 78 ? 27.524 -2.015 -22.686 1.00 92.06 78 LEU A CA 1
ATOM 639 C C . LEU A 1 78 ? 26.265 -1.544 -21.955 1.00 92.06 78 LEU A C 1
ATOM 641 O O . LEU A 1 78 ? 25.196 -2.122 -22.137 1.00 92.06 78 LEU A O 1
ATOM 645 N N . GLU A 1 79 ? 26.393 -0.504 -21.134 1.00 90.75 79 GLU A N 1
ATOM 646 C CA . GLU A 1 79 ? 25.266 0.104 -20.426 1.00 90.75 79 GLU A CA 1
ATOM 647 C C . GLU A 1 79 ? 24.686 1.257 -21.244 1.00 90.75 79 GLU A C 1
ATOM 649 O O . GLU A 1 79 ? 25.367 2.246 -21.516 1.00 90.75 79 GLU A O 1
ATOM 654 N N . LEU A 1 80 ? 23.414 1.135 -21.623 1.00 89.88 80 LEU A N 1
ATOM 655 C CA . LEU A 1 80 ? 22.679 2.162 -22.357 1.00 89.88 80 LEU A CA 1
ATOM 656 C C . LEU A 1 80 ? 21.563 2.713 -21.469 1.00 89.88 80 LEU A C 1
ATOM 658 O O . LEU A 1 80 ? 20.738 1.959 -20.954 1.00 89.88 80 LEU A O 1
ATOM 662 N N . LYS A 1 81 ? 21.541 4.036 -21.284 1.00 86.56 81 LYS A N 1
ATOM 663 C CA . LYS A 1 81 ? 20.525 4.721 -20.478 1.00 86.56 81 LYS A CA 1
ATOM 664 C C . LYS A 1 81 ? 19.429 5.253 -21.385 1.00 86.56 81 LYS A C 1
ATOM 666 O O . LYS A 1 81 ? 19.655 6.183 -22.155 1.00 86.56 81 LYS A O 1
ATOM 671 N N . PHE A 1 82 ? 18.234 4.697 -21.249 1.00 84.62 82 PHE A N 1
ATOM 672 C CA . PHE A 1 82 ? 17.049 5.179 -21.943 1.00 84.62 82 PHE A CA 1
ATOM 673 C C . PHE A 1 82 ? 16.177 5.942 -20.954 1.00 84.62 82 PHE A C 1
ATOM 675 O O . PHE A 1 82 ? 15.778 5.398 -19.926 1.00 84.62 82 PHE A O 1
ATOM 682 N N . LYS A 1 83 ? 15.881 7.209 -21.258 1.00 81.06 83 LYS A N 1
ATOM 683 C CA . LYS A 1 83 ? 14.831 7.939 -20.548 1.00 81.06 83 LYS A CA 1
ATOM 684 C C . LYS A 1 83 ? 13.493 7.406 -21.049 1.00 81.06 83 LYS A C 1
ATOM 686 O O . LYS A 1 83 ? 13.081 7.728 -22.158 1.00 81.06 83 LYS A O 1
ATOM 691 N N . GLY A 1 84 ? 12.871 6.534 -20.265 1.00 77.69 84 GLY A N 1
ATOM 692 C CA . GLY A 1 84 ? 11.512 6.080 -20.521 1.00 77.69 84 GLY A CA 1
ATOM 693 C C . GLY A 1 84 ? 10.527 7.082 -19.940 1.00 77.69 84 GLY A C 1
ATOM 694 O O . GLY A 1 84 ? 10.519 7.296 -18.731 1.00 77.69 84 GLY A O 1
ATOM 695 N N . GLU A 1 85 ? 9.696 7.687 -20.781 1.00 81.00 85 GLU A N 1
ATOM 696 C CA . GLU A 1 85 ? 8.518 8.396 -20.290 1.00 81.00 85 GLU A CA 1
ATOM 697 C C . GLU A 1 85 ? 7.498 7.363 -19.799 1.00 81.00 85 GLU A C 1
ATOM 699 O O . GLU A 1 85 ? 7.129 6.431 -20.520 1.00 81.00 85 GLU A O 1
ATOM 704 N N . MET A 1 86 ? 7.055 7.498 -18.550 1.00 80.56 86 MET A N 1
ATOM 705 C CA . MET A 1 86 ? 6.011 6.640 -18.001 1.00 80.56 86 MET A CA 1
ATOM 706 C C . MET A 1 86 ? 4.650 7.152 -18.458 1.00 80.56 86 MET A C 1
ATOM 708 O O . MET A 1 86 ? 4.112 8.113 -17.914 1.00 80.56 86 MET A O 1
ATOM 712 N N . LEU A 1 87 ? 4.082 6.491 -19.463 1.00 84.25 87 LEU A N 1
ATOM 713 C CA . LEU A 1 87 ? 2.740 6.793 -19.942 1.00 84.25 87 LEU A CA 1
ATOM 714 C C . LEU A 1 87 ? 1.715 5.962 -19.170 1.00 84.25 87 LEU A C 1
ATOM 716 O O . LEU A 1 87 ? 1.682 4.731 -19.268 1.00 84.25 87 LEU A O 1
ATOM 720 N N . ALA A 1 88 ? 0.861 6.651 -18.418 1.00 85.62 88 ALA A N 1
ATOM 721 C CA . ALA A 1 88 ? -0.260 6.053 -17.715 1.0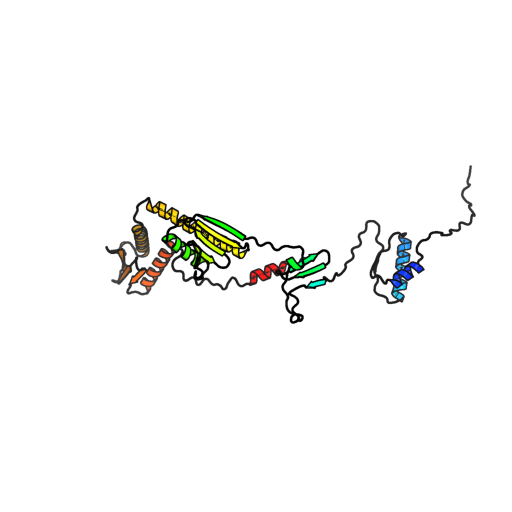0 85.62 88 ALA A CA 1
ATOM 722 C C . ALA A 1 88 ? -1.585 6.484 -18.343 1.00 85.62 88 ALA A C 1
ATOM 724 O O . ALA A 1 88 ? -1.789 7.649 -18.677 1.00 85.62 88 ALA A O 1
ATOM 725 N N . LYS A 1 89 ? -2.495 5.526 -18.509 1.00 86.44 89 LYS A N 1
ATOM 726 C CA . LYS A 1 89 ? -3.847 5.774 -19.008 1.00 86.44 89 LYS A CA 1
ATOM 727 C C . LYS A 1 89 ? -4.801 5.831 -17.828 1.00 86.44 89 LYS A C 1
ATOM 729 O O . LYS A 1 89 ? -4.917 4.856 -17.088 1.00 86.44 89 LYS A O 1
ATOM 734 N N . VAL A 1 90 ? -5.467 6.963 -17.658 1.00 86.50 90 VAL A N 1
ATOM 735 C CA . VAL A 1 90 ? -6.561 7.106 -16.694 1.00 86.50 90 VAL A CA 1
ATOM 736 C C . VAL A 1 90 ? -7.812 6.472 -17.297 1.00 86.50 90 VAL A C 1
ATOM 738 O O . VAL A 1 90 ? -8.024 6.568 -18.505 1.00 86.50 90 VAL A O 1
ATOM 741 N N . TYR A 1 91 ? -8.618 5.803 -16.478 1.00 83.50 91 TYR A N 1
ATOM 742 C CA . TYR A 1 91 ? -9.899 5.227 -16.886 1.00 83.50 91 TYR A CA 1
ATOM 743 C C . TYR A 1 91 ? -10.990 5.560 -15.868 1.00 83.50 91 TYR A C 1
ATOM 745 O O . TYR A 1 91 ? -10.718 5.763 -14.683 1.00 83.50 91 TYR A O 1
ATOM 753 N N . GLY A 1 92 ? -12.238 5.532 -16.337 1.00 79.56 92 GLY A N 1
ATOM 754 C CA . GLY A 1 92 ? -13.408 5.553 -15.468 1.00 79.56 92 GLY A CA 1
ATOM 755 C C . GLY A 1 92 ? -13.776 6.937 -14.939 1.00 79.56 92 GLY A C 1
ATOM 756 O O . GLY A 1 92 ? -13.530 7.949 -15.593 1.00 79.56 92 GLY A O 1
ATOM 757 N N . LYS A 1 93 ? -14.367 6.971 -13.740 1.00 76.56 93 LYS A N 1
ATOM 758 C CA . LYS A 1 93 ? -14.897 8.192 -13.091 1.00 76.56 93 LYS A CA 1
ATOM 759 C C . LYS A 1 93 ? -13.859 9.290 -12.828 1.00 76.56 93 LYS A C 1
ATOM 761 O O . LYS A 1 93 ? -14.235 10.439 -12.626 1.00 76.56 93 LYS A O 1
ATOM 766 N N . LEU A 1 94 ? -12.570 8.946 -12.825 1.00 76.50 94 LEU A N 1
ATOM 767 C CA . LEU A 1 94 ? -11.475 9.914 -12.694 1.00 76.50 94 LEU A CA 1
ATOM 768 C C . LEU A 1 94 ? -11.376 10.855 -13.905 1.00 76.50 94 LEU A C 1
ATOM 770 O O . LEU A 1 94 ? -10.721 11.887 -13.836 1.00 76.50 94 LEU A O 1
ATOM 774 N N . ILE A 1 95 ? -12.032 10.510 -15.015 1.00 73.31 95 ILE A N 1
ATOM 775 C CA . ILE A 1 95 ? -12.156 11.358 -16.195 1.00 73.31 95 ILE A CA 1
ATOM 776 C C . ILE A 1 95 ? -13.483 12.111 -16.078 1.00 73.31 95 ILE A C 1
ATOM 778 O O . ILE A 1 95 ? -14.493 11.711 -16.651 1.00 73.31 95 ILE A O 1
ATOM 782 N N . SER A 1 96 ? -13.499 13.188 -15.300 1.00 69.62 96 SER A N 1
ATOM 783 C CA . SER A 1 96 ? -14.599 14.154 -15.373 1.00 69.62 96 SER A CA 1
ATOM 784 C C . SER A 1 96 ? -14.269 15.180 -16.459 1.00 69.62 96 SER A C 1
ATOM 786 O O . SER A 1 96 ? -13.151 15.695 -16.486 1.00 69.62 96 SER A O 1
ATOM 788 N N . GLU A 1 97 ? -15.216 15.487 -17.353 1.00 63.19 97 GLU A N 1
ATOM 789 C CA . GLU A 1 97 ? -15.018 16.444 -18.464 1.00 63.19 97 GLU A CA 1
ATOM 790 C C . GLU A 1 97 ? -14.550 17.831 -17.968 1.00 63.19 97 GLU A C 1
ATOM 792 O O . GLU A 1 97 ? -13.808 18.527 -18.662 1.00 63.19 97 GLU A O 1
ATOM 797 N N . ASP A 1 98 ? -14.875 18.172 -16.717 1.00 61.03 98 ASP A N 1
ATOM 798 C CA . ASP A 1 98 ? -14.493 19.420 -16.050 1.00 61.03 98 ASP A CA 1
ATOM 799 C C . ASP A 1 98 ? -13.099 19.394 -15.378 1.00 61.03 98 ASP A C 1
ATOM 801 O O . ASP A 1 98 ? -12.564 20.447 -15.027 1.00 61.03 98 ASP A O 1
ATOM 805 N N . GLN A 1 99 ? -12.474 18.218 -15.209 1.00 55.78 99 GLN A N 1
ATOM 806 C CA . GLN A 1 99 ? -11.232 18.019 -14.431 1.00 55.78 99 GLN A CA 1
ATOM 807 C C . GLN A 1 99 ? -9.940 18.009 -15.264 1.00 55.78 99 GLN A C 1
ATOM 809 O O . GLN A 1 99 ? -8.856 17.762 -14.742 1.00 55.78 99 GLN A O 1
ATOM 814 N N . ILE A 1 100 ? -10.008 18.355 -16.551 1.00 58.00 100 ILE A N 1
ATOM 815 C CA . ILE A 1 100 ? -8.849 18.357 -17.468 1.00 58.00 100 ILE A CA 1
ATOM 816 C C . ILE A 1 100 ? -7.818 19.465 -17.123 1.00 58.00 100 ILE A C 1
ATOM 818 O O . ILE A 1 100 ? -6.752 19.555 -17.729 1.00 58.00 100 ILE A O 1
ATOM 822 N N . LYS A 1 101 ? -8.088 20.308 -16.118 1.00 54.75 101 LYS A N 1
ATOM 823 C CA . LYS A 1 101 ? -7.224 21.424 -15.707 1.00 54.75 101 LYS A CA 1
ATOM 824 C C . LYS A 1 101 ? -6.572 21.164 -14.351 1.00 54.75 101 LYS A C 1
ATOM 826 O O . LYS A 1 101 ? -7.206 21.402 -13.334 1.00 54.75 101 LYS A O 1
ATOM 831 N N . GLU A 1 102 ? -5.314 20.719 -14.362 1.00 66.38 102 GLU A N 1
ATOM 832 C CA . GLU A 1 102 ? -4.311 20.839 -13.276 1.00 66.38 102 GLU A CA 1
ATOM 833 C C . GLU A 1 102 ? -4.754 20.509 -11.831 1.00 66.38 102 GLU A C 1
ATOM 835 O O . GLU A 1 102 ? -4.119 20.942 -10.871 1.00 66.38 102 GLU A O 1
ATOM 840 N N . GLN A 1 103 ? -5.815 19.726 -11.636 1.00 72.12 103 GLN A N 1
ATOM 841 C CA . GLN A 1 103 ? -6.226 19.294 -10.304 1.00 72.12 103 GLN A CA 1
ATOM 842 C C . GLN A 1 103 ? -5.468 18.026 -9.899 1.00 72.12 103 GLN A C 1
ATOM 844 O O . GLN A 1 103 ? -5.277 17.131 -10.730 1.00 72.12 103 GLN A O 1
ATOM 849 N N . PRO A 1 104 ? -5.041 17.916 -8.628 1.00 73.94 104 PRO A N 1
ATOM 850 C CA . PRO A 1 104 ? -4.455 16.685 -8.128 1.00 73.94 104 PRO A CA 1
ATOM 851 C C . PRO A 1 104 ? -5.513 15.578 -8.174 1.00 73.94 104 PRO A C 1
ATOM 853 O O . PRO A 1 104 ? -6.553 15.664 -7.525 1.00 73.94 104 PRO A O 1
ATOM 856 N N . MET A 1 105 ? -5.244 14.537 -8.959 1.00 74.50 105 MET A N 1
ATOM 857 C CA . MET A 1 105 ? -6.081 13.343 -9.027 1.00 74.50 105 MET A CA 1
ATOM 858 C C . MET A 1 105 ? -5.518 12.280 -8.087 1.00 74.50 105 MET A C 1
ATOM 860 O O . MET A 1 105 ? -4.340 11.934 -8.171 1.00 74.50 105 MET A O 1
ATOM 864 N N . SER A 1 106 ? -6.363 11.742 -7.212 1.00 81.62 106 SER A N 1
ATOM 865 C CA . SER A 1 106 ? -6.039 10.588 -6.377 1.00 81.62 106 SER A CA 1
ATOM 866 C C . SER A 1 106 ? -6.639 9.323 -6.986 1.00 81.62 106 SER A C 1
ATOM 868 O O . SER A 1 106 ? -7.775 9.302 -7.456 1.00 81.62 106 SER A O 1
ATOM 870 N N . GLY A 1 107 ? -5.856 8.250 -7.018 1.00 85.31 107 GLY A N 1
ATOM 871 C CA . GLY A 1 107 ? -6.278 6.990 -7.609 1.00 85.31 107 GLY A CA 1
ATOM 872 C C . GLY A 1 107 ? -5.247 5.896 -7.400 1.00 85.31 107 GLY A C 1
ATOM 873 O O . GLY A 1 107 ? -4.153 6.128 -6.886 1.00 85.31 107 GLY A O 1
ATOM 874 N N . ILE A 1 108 ? -5.606 4.688 -7.812 1.00 87.19 108 ILE A N 1
ATOM 875 C CA . ILE A 1 108 ? -4.760 3.504 -7.713 1.00 87.19 108 ILE A CA 1
ATOM 876 C C . ILE A 1 108 ? -4.119 3.249 -9.070 1.00 87.19 108 ILE A C 1
ATOM 878 O O . ILE A 1 108 ? -4.784 3.282 -10.108 1.00 87.19 108 ILE A O 1
ATOM 882 N N . ILE A 1 109 ? -2.813 2.979 -9.058 1.00 89.75 109 ILE A N 1
ATOM 883 C CA . ILE A 1 109 ? -2.047 2.656 -10.259 1.00 89.75 109 ILE A CA 1
ATOM 884 C C . ILE A 1 109 ? -1.881 1.143 -10.356 1.00 89.75 109 ILE A C 1
ATOM 886 O O . ILE A 1 109 ? -1.309 0.510 -9.472 1.00 89.75 109 ILE A O 1
ATOM 890 N N . ILE A 1 110 ? -2.332 0.569 -11.468 1.00 88.31 110 ILE A N 1
ATOM 891 C CA . ILE A 1 110 ? -2.152 -0.843 -11.797 1.00 88.31 110 ILE A CA 1
ATOM 892 C C . ILE A 1 110 ? -1.133 -0.954 -12.931 1.00 88.31 110 ILE A C 1
ATOM 894 O O . ILE A 1 110 ? -1.334 -0.418 -14.025 1.00 88.31 110 ILE A O 1
ATOM 898 N N . LYS A 1 111 ? -0.037 -1.677 -12.679 1.00 89.38 111 LYS A N 1
ATOM 899 C CA . LYS A 1 111 ? 0.988 -1.987 -13.682 1.00 89.38 111 LYS A CA 1
ATOM 900 C C . LYS A 1 111 ? 0.708 -3.348 -14.311 1.00 89.38 111 LYS A C 1
ATOM 902 O O . LYS A 1 111 ? 0.733 -4.368 -13.629 1.00 89.38 111 LYS A O 1
ATOM 907 N N . SER A 1 112 ? 0.508 -3.367 -15.626 1.00 83.44 112 SER A N 1
ATOM 908 C CA . SER A 1 112 ? 0.426 -4.594 -16.423 1.00 83.44 112 SER A CA 1
ATOM 909 C C . SER A 1 112 ? 1.513 -4.556 -17.496 1.00 83.44 112 SER A C 1
ATOM 911 O O . SER A 1 112 ? 1.404 -3.842 -18.499 1.00 83.44 112 SER A O 1
ATOM 913 N N . GLY A 1 113 ? 2.620 -5.259 -17.239 1.00 85.44 113 GLY A N 1
ATOM 914 C CA . GLY A 1 113 ? 3.822 -5.207 -18.076 1.00 85.44 113 GLY A CA 1
ATOM 915 C C . GLY A 1 113 ? 4.439 -3.804 -18.105 1.00 85.44 113 GLY A C 1
ATOM 916 O O . GLY A 1 113 ? 4.874 -3.295 -17.072 1.00 85.44 113 GLY A O 1
ATOM 917 N N . PHE A 1 114 ? 4.456 -3.184 -19.289 1.00 83.19 114 PHE A N 1
ATOM 918 C CA . PHE A 1 114 ? 4.928 -1.807 -19.515 1.00 83.19 114 PHE A CA 1
ATOM 919 C C . PHE A 1 114 ? 3.797 -0.768 -19.543 1.00 83.19 114 PHE A C 1
ATOM 921 O O . PHE A 1 114 ? 4.056 0.415 -19.744 1.00 83.19 114 PHE A O 1
ATOM 928 N N . SER A 1 115 ? 2.543 -1.198 -19.373 1.00 84.31 115 SER A N 1
ATOM 929 C CA . SER A 1 115 ? 1.386 -0.303 -19.372 1.00 84.31 115 SER A CA 1
ATOM 930 C C . SER A 1 115 ? 0.965 0.048 -17.949 1.00 84.31 115 SER A C 1
ATOM 932 O O . SER A 1 115 ? 0.808 -0.834 -17.098 1.00 84.31 115 SER A O 1
ATOM 934 N N . TYR A 1 116 ? 0.761 1.340 -17.707 1.00 89.44 116 TYR A N 1
ATOM 935 C CA . TYR A 1 116 ? 0.251 1.863 -16.447 1.00 89.44 116 TYR A CA 1
ATOM 936 C C . TYR A 1 116 ? -1.206 2.278 -16.634 1.00 89.44 116 TYR A C 1
ATOM 938 O O . TYR A 1 116 ? -1.552 2.965 -17.600 1.00 89.44 116 TYR A O 1
ATOM 946 N N . LYS A 1 117 ? -2.072 1.842 -15.722 1.00 89.06 117 LYS A N 1
ATOM 947 C CA . LYS A 1 117 ? -3.487 2.214 -15.694 1.00 89.06 117 LYS A CA 1
ATOM 948 C C . LYS A 1 117 ? -3.789 2.897 -14.369 1.00 89.06 117 LYS A C 1
ATOM 950 O O . LYS A 1 117 ? -3.411 2.363 -13.333 1.00 89.06 117 LYS A O 1
ATOM 955 N N . ILE A 1 118 ? -4.459 4.041 -14.404 1.00 89.12 118 ILE A N 1
ATOM 956 C CA . ILE A 1 118 ? -4.894 4.769 -13.209 1.00 89.12 118 ILE A CA 1
ATOM 957 C C . ILE A 1 118 ? -6.409 4.637 -13.108 1.00 89.12 118 ILE A C 1
ATOM 959 O O . ILE A 1 118 ? -7.125 4.922 -14.070 1.00 89.12 118 ILE A O 1
ATOM 963 N N . LEU A 1 119 ? -6.879 4.161 -11.960 1.00 88.88 119 LEU A N 1
ATOM 964 C CA . LEU A 1 119 ? -8.266 3.781 -11.715 1.00 88.88 119 LEU A CA 1
ATOM 965 C C . LEU A 1 119 ? -8.727 4.271 -10.341 1.00 88.88 119 LEU A C 1
ATOM 967 O O . LEU A 1 119 ? -7.925 4.405 -9.417 1.00 88.88 119 LEU A O 1
ATOM 971 N N . SER A 1 120 ? -10.032 4.500 -10.200 1.00 86.75 120 SER A N 1
ATOM 972 C CA . SER A 1 120 ? -10.660 4.646 -8.883 1.00 86.75 120 SER A CA 1
ATOM 973 C C . SER A 1 120 ? -10.828 3.273 -8.224 1.00 86.75 120 SER A C 1
ATOM 975 O O . SER A 1 120 ? -10.992 2.275 -8.931 1.00 86.75 120 SER A O 1
ATOM 977 N N . ILE A 1 121 ? -10.832 3.226 -6.886 1.00 83.69 121 ILE A N 1
ATOM 978 C CA . ILE A 1 121 ? -11.021 1.990 -6.111 1.00 83.69 121 ILE A CA 1
ATOM 979 C C . ILE A 1 121 ? -12.317 1.265 -6.502 1.00 83.69 121 ILE A C 1
ATOM 981 O O . ILE A 1 121 ? -12.292 0.059 -6.720 1.00 83.69 121 ILE A O 1
ATOM 985 N N . ASP A 1 122 ? -13.404 2.001 -6.737 1.00 82.44 122 ASP A N 1
ATOM 986 C CA . ASP A 1 122 ? -14.720 1.437 -7.076 1.00 82.44 122 ASP A CA 1
ATOM 987 C C . ASP A 1 122 ? -14.761 0.690 -8.419 1.00 82.44 122 ASP A C 1
ATOM 989 O O . ASP A 1 122 ? -15.690 -0.070 -8.691 1.00 82.44 122 ASP A O 1
ATOM 993 N N . GLU A 1 123 ? -13.813 0.963 -9.320 1.00 82.50 123 GLU A N 1
ATOM 994 C CA . GLU A 1 123 ? -13.857 0.483 -10.707 1.00 82.50 123 GLU A CA 1
ATOM 995 C C . GLU A 1 123 ? -12.730 -0.493 -11.039 1.00 82.50 123 GLU A C 1
ATOM 997 O O . GLU A 1 123 ? -12.561 -0.881 -12.199 1.00 82.50 123 GLU A O 1
ATOM 1002 N N . ILE A 1 124 ? -12.000 -0.943 -10.016 1.00 84.75 124 ILE A N 1
ATOM 1003 C CA . ILE A 1 124 ? -10.942 -1.945 -10.150 1.00 84.75 124 ILE A CA 1
ATOM 1004 C C . ILE A 1 124 ? -11.494 -3.221 -10.794 1.00 84.75 124 ILE A C 1
ATOM 1006 O O . ILE A 1 124 ? -10.906 -3.704 -11.760 1.00 84.75 124 ILE A O 1
ATOM 1010 N N . GLU A 1 125 ? -12.653 -3.712 -10.354 1.00 83.25 125 GLU A N 1
ATOM 1011 C CA . GLU A 1 125 ? -13.239 -4.961 -10.873 1.00 83.25 125 GLU A CA 1
ATOM 1012 C C . GLU A 1 125 ? -13.716 -4.864 -12.330 1.00 83.25 125 GLU A C 1
ATOM 1014 O O . GLU A 1 125 ? -13.843 -5.874 -13.016 1.00 83.25 125 GLU A O 1
ATOM 1019 N N . LYS A 1 126 ? -13.998 -3.650 -12.823 1.00 83.25 126 LYS A N 1
ATOM 1020 C CA . LYS A 1 126 ? -14.483 -3.434 -14.197 1.00 83.25 126 LYS A CA 1
ATOM 1021 C C . LYS A 1 126 ? -13.346 -3.396 -15.212 1.00 83.25 126 LYS A C 1
ATOM 1023 O O . LYS A 1 126 ? -13.510 -3.846 -16.342 1.00 83.25 126 LYS A O 1
ATOM 1028 N N . TYR A 1 127 ? -12.214 -2.809 -14.825 1.00 80.25 127 TYR A N 1
ATOM 1029 C CA . TYR A 1 127 ? -11.092 -2.522 -15.727 1.00 80.25 127 TYR A CA 1
ATOM 1030 C C . TYR A 1 127 ? -9.849 -3.383 -15.457 1.00 80.25 127 TYR A C 1
ATOM 1032 O O . TYR A 1 127 ? -8.836 -3.254 -16.161 1.00 80.25 127 TYR A O 1
ATOM 1040 N N . SER A 1 128 ? -9.918 -4.267 -14.462 1.00 80.50 128 SER A N 1
ATOM 1041 C CA . SER A 1 128 ? -8.887 -5.246 -14.137 1.00 80.50 128 SER A CA 1
ATOM 1042 C C . SER A 1 128 ? -9.505 -6.598 -13.774 1.00 80.50 128 SER A C 1
ATOM 1044 O O . SER A 1 128 ? -10.677 -6.689 -13.436 1.00 80.50 128 SER A O 1
ATOM 1046 N N . GLU A 1 129 ? -8.696 -7.653 -13.828 1.00 81.25 129 GLU A N 1
ATOM 1047 C CA . GLU A 1 129 ? -9.084 -8.998 -13.374 1.00 81.25 129 GLU A CA 1
ATOM 1048 C C . GLU A 1 129 ? -9.046 -9.133 -11.840 1.00 81.25 129 GLU A C 1
ATOM 1050 O O . GLU A 1 129 ? -9.323 -10.203 -11.295 1.00 81.25 129 GLU A O 1
ATOM 1055 N N . LEU A 1 130 ? -8.676 -8.059 -11.132 1.00 81.31 130 LEU A N 1
ATOM 1056 C CA . LEU A 1 130 ? -8.605 -8.046 -9.680 1.00 81.31 130 LEU A CA 1
ATOM 1057 C C . LEU A 1 130 ? -10.015 -7.920 -9.109 1.00 81.31 130 LEU A C 1
ATOM 1059 O O . LEU A 1 130 ? -10.772 -7.025 -9.478 1.00 81.31 130 LEU A O 1
ATOM 1063 N N . LYS A 1 131 ? -10.336 -8.813 -8.177 1.00 78.69 131 LYS A N 1
ATOM 1064 C CA . LYS A 1 131 ? -11.559 -8.745 -7.379 1.00 78.69 131 LYS A CA 1
ATOM 1065 C C . LYS A 1 131 ? -11.270 -8.017 -6.079 1.00 78.69 131 LYS A C 1
ATOM 1067 O O . LYS A 1 131 ? -10.226 -8.252 -5.468 1.00 78.69 131 LYS A O 1
ATOM 1072 N N . LEU A 1 132 ? -12.195 -7.169 -5.654 1.00 79.50 132 LEU A N 1
ATOM 1073 C CA . LEU A 1 132 ? -12.136 -6.542 -4.346 1.00 79.50 132 LEU A CA 1
ATOM 1074 C C . LEU A 1 132 ? -12.710 -7.519 -3.325 1.00 79.50 132 LEU A C 1
ATOM 1076 O O . LEU A 1 132 ? -13.820 -8.026 -3.465 1.00 79.50 132 LEU A O 1
ATOM 1080 N N . THR A 1 133 ? -11.934 -7.802 -2.287 1.00 81.81 133 THR A N 1
ATOM 1081 C CA . THR A 1 133 ? -12.379 -8.624 -1.163 1.00 81.81 133 THR A CA 1
ATOM 1082 C C . THR A 1 133 ? -12.376 -7.769 0.088 1.00 81.81 133 THR A C 1
ATOM 1084 O O . THR A 1 133 ? -11.315 -7.320 0.520 1.00 81.81 133 THR A O 1
ATOM 1087 N N . THR A 1 134 ? -13.548 -7.559 0.675 1.00 82.38 134 THR A N 1
ATOM 1088 C CA . THR A 1 134 ? -13.675 -6.999 2.020 1.00 82.38 134 THR A CA 1
ATOM 1089 C C . THR A 1 134 ? -13.665 -8.142 3.030 1.00 82.38 134 THR A C 1
ATOM 1091 O O . THR A 1 134 ? -14.287 -9.185 2.822 1.00 82.38 134 THR A O 1
ATOM 1094 N N . ILE A 1 135 ? -12.903 -7.978 4.108 1.00 89.94 135 ILE A N 1
ATOM 1095 C CA . ILE A 1 135 ? -12.822 -8.962 5.188 1.00 89.94 135 ILE A CA 1
ATOM 1096 C C . ILE A 1 135 ? -13.643 -8.411 6.343 1.00 89.94 135 ILE A C 1
ATOM 1098 O O . ILE A 1 135 ? -13.284 -7.383 6.905 1.00 89.94 135 ILE A O 1
ATOM 1102 N N . ASN A 1 136 ? -14.721 -9.101 6.704 1.00 91.88 136 ASN A N 1
ATOM 1103 C CA . ASN A 1 136 ? -15.482 -8.791 7.909 1.00 91.88 136 ASN A CA 1
ATOM 1104 C C . ASN A 1 136 ? -15.069 -9.756 9.016 1.00 91.88 136 ASN A C 1
ATOM 1106 O O . ASN A 1 136 ? -14.977 -10.966 8.793 1.00 91.88 136 ASN A O 1
ATOM 1110 N N . GLN A 1 137 ? -14.827 -9.219 10.202 1.00 91.69 137 GLN A N 1
ATOM 1111 C CA . GLN A 1 137 ? -14.459 -9.980 11.382 1.00 91.69 137 GLN A CA 1
ATOM 1112 C C . GLN A 1 137 ? -15.622 -9.994 12.369 1.00 91.69 137 GLN A C 1
ATOM 1114 O O . GLN A 1 137 ? -16.385 -9.035 12.486 1.00 91.69 137 GLN A O 1
ATOM 1119 N N . ARG A 1 138 ? -15.781 -11.133 13.045 1.00 93.25 138 ARG A N 1
ATOM 1120 C CA . ARG A 1 138 ? -16.790 -11.349 14.078 1.00 93.25 138 ARG A CA 1
ATOM 1121 C C . ARG A 1 138 ? -16.132 -12.009 15.275 1.00 93.25 138 ARG A C 1
ATOM 1123 O O . ARG A 1 138 ? -15.523 -13.068 15.129 1.00 93.25 138 ARG A O 1
ATOM 1130 N N . LEU A 1 139 ? -16.305 -11.414 16.446 1.00 93.25 139 LEU A N 1
ATOM 1131 C CA . LEU A 1 139 ? -15.769 -11.914 17.704 1.00 93.25 139 LEU A CA 1
ATOM 1132 C C . LEU A 1 139 ? -16.897 -12.067 18.722 1.00 93.25 139 LEU A C 1
ATOM 1134 O O . LEU A 1 139 ? -17.689 -11.152 18.918 1.00 93.25 139 LEU A O 1
ATOM 1138 N N . GLU A 1 140 ? -16.963 -13.224 19.374 1.00 92.50 140 GLU A N 1
ATOM 1139 C CA . GLU A 1 140 ? -17.896 -13.464 20.476 1.00 92.50 140 GLU A CA 1
ATOM 1140 C C . GLU A 1 140 ? -17.133 -13.480 21.797 1.00 92.50 140 GLU A C 1
ATOM 1142 O O . GLU A 1 140 ? -16.194 -14.257 21.975 1.00 92.50 140 GLU A O 1
ATOM 1147 N N . ILE A 1 141 ? -17.556 -12.631 22.728 1.00 90.50 141 ILE A N 1
ATOM 1148 C CA . ILE A 1 141 ? -16.922 -12.446 24.031 1.00 90.50 141 ILE A CA 1
ATOM 1149 C C . ILE A 1 141 ? -17.961 -12.782 25.103 1.00 90.50 141 ILE A C 1
ATOM 1151 O O . ILE A 1 141 ? -19.076 -12.257 25.053 1.00 90.50 141 ILE A O 1
ATOM 1155 N N . PRO A 1 142 ? -17.654 -13.659 26.073 1.00 87.44 142 PRO A N 1
ATOM 1156 C CA . PRO A 1 142 ? -18.560 -13.908 27.187 1.00 87.44 142 PRO A CA 1
ATOM 1157 C C . PRO A 1 142 ? -18.715 -12.633 28.021 1.00 87.44 142 PRO A C 1
ATOM 1159 O O . PRO A 1 142 ? -17.738 -11.933 28.272 1.00 87.44 142 PRO A O 1
ATOM 1162 N N . PHE A 1 143 ? -19.931 -12.330 28.459 1.00 85.25 143 PHE A N 1
ATOM 1163 C CA . PHE A 1 143 ? -20.222 -11.155 29.278 1.00 85.25 143 PHE A CA 1
ATOM 1164 C C . PHE A 1 143 ? -21.340 -11.477 30.257 1.00 85.25 143 PHE A C 1
ATOM 1166 O O . PHE A 1 143 ? -22.270 -12.177 29.881 1.00 85.25 143 PHE A O 1
ATOM 1173 N N . TYR A 1 144 ? -21.265 -10.992 31.492 1.00 79.25 144 TYR A N 1
ATOM 1174 C CA . TYR A 1 144 ? -22.300 -11.270 32.486 1.00 79.25 144 TYR A CA 1
ATOM 1175 C C . TYR A 1 144 ? -23.525 -10.380 32.270 1.00 79.25 144 TYR A C 1
ATOM 1177 O O . TYR A 1 144 ? -23.424 -9.155 32.310 1.00 79.25 144 TYR A O 1
ATOM 1185 N N . ASP A 1 145 ? -24.683 -11.003 32.068 1.00 71.12 145 ASP A N 1
ATOM 1186 C CA . ASP A 1 145 ? -25.943 -10.304 31.798 1.00 71.12 145 ASP A CA 1
ATOM 1187 C C . ASP A 1 145 ? -26.574 -9.749 33.090 1.00 71.12 145 ASP A C 1
ATOM 1189 O O . ASP A 1 145 ? -27.516 -10.312 33.647 1.00 71.12 145 ASP A O 1
ATOM 1193 N N . ASP A 1 146 ? -26.000 -8.661 33.612 1.00 78.31 146 ASP A N 1
ATOM 1194 C CA . ASP A 1 146 ? -26.581 -7.851 34.690 1.00 78.31 146 ASP A CA 1
ATOM 1195 C C . ASP A 1 146 ? -26.733 -6.400 34.212 1.00 78.31 146 ASP A C 1
ATOM 1197 O O . ASP A 1 146 ? -25.807 -5.798 33.656 1.00 78.31 146 ASP A O 1
ATOM 1201 N N . ALA A 1 147 ? -27.891 -5.806 34.497 1.00 71.81 147 ALA A N 1
ATOM 1202 C CA . ALA A 1 147 ? -28.204 -4.419 34.182 1.00 71.81 147 ALA A CA 1
ATOM 1203 C C . ALA A 1 147 ? -27.170 -3.430 34.750 1.00 71.81 147 ALA A C 1
ATOM 1205 O O . ALA A 1 147 ? -26.858 -2.431 34.099 1.00 71.81 147 ALA A O 1
ATOM 1206 N N . ASN A 1 148 ? -26.601 -3.706 35.928 1.00 73.94 148 ASN A N 1
ATOM 1207 C CA . ASN A 1 148 ? -25.580 -2.841 36.526 1.00 73.94 148 ASN A CA 1
ATOM 1208 C C . ASN A 1 148 ? -24.264 -2.872 35.735 1.00 73.94 148 ASN A C 1
ATOM 1210 O O . ASN A 1 148 ? -23.637 -1.834 35.513 1.00 73.94 148 ASN A O 1
ATOM 1214 N N . TYR A 1 149 ? -23.853 -4.052 35.270 1.00 77.50 149 TYR A N 1
ATOM 1215 C CA . TYR A 1 149 ? -22.616 -4.211 34.505 1.00 77.50 149 TYR A CA 1
ATOM 1216 C C . TYR A 1 149 ? -22.756 -3.693 33.079 1.00 77.50 149 TYR A C 1
ATOM 1218 O O . TYR A 1 149 ? -21.811 -3.101 32.558 1.00 77.50 149 TYR A O 1
ATOM 1226 N N . LEU A 1 150 ? -23.946 -3.806 32.487 1.00 77.56 150 LEU A N 1
ATOM 1227 C CA . LEU A 1 150 ? -24.263 -3.154 31.220 1.00 77.56 150 LEU A CA 1
ATOM 1228 C C . LEU A 1 150 ? -24.128 -1.630 31.322 1.00 77.56 150 LEU A C 1
ATOM 1230 O O . LEU A 1 150 ? -23.510 -1.014 30.459 1.00 77.56 150 LEU A O 1
ATOM 1234 N N . GLN A 1 151 ? -24.617 -1.008 32.400 1.00 74.88 151 GLN A N 1
ATOM 1235 C CA . GLN A 1 151 ? -24.443 0.436 32.608 1.00 74.88 151 GLN A CA 1
ATOM 1236 C C . GLN A 1 151 ? -22.969 0.839 32.743 1.00 74.88 151 GLN A C 1
ATOM 1238 O O . GLN A 1 151 ? -22.554 1.858 32.187 1.00 74.88 151 GLN A O 1
ATOM 1243 N N . ILE A 1 152 ? -22.164 0.039 33.450 1.00 77.06 152 ILE A N 1
ATOM 1244 C CA . ILE A 1 152 ? -20.719 0.273 33.579 1.00 77.06 152 ILE A CA 1
ATOM 1245 C C . ILE A 1 152 ? -20.031 0.144 32.218 1.00 77.06 152 ILE A C 1
ATOM 1247 O O . ILE A 1 152 ? -19.219 1.002 31.871 1.00 77.06 152 ILE A O 1
ATOM 1251 N N . LEU A 1 153 ? -20.390 -0.874 31.432 1.00 83.06 153 LEU A N 1
ATOM 1252 C CA . LEU A 1 153 ? -19.880 -1.068 30.080 1.00 83.06 153 LEU A CA 1
ATOM 1253 C C . LEU A 1 153 ? -20.214 0.136 29.191 1.00 83.06 153 LEU A C 1
ATOM 1255 O O . LEU A 1 153 ? -19.303 0.716 28.609 1.00 83.06 153 LEU A O 1
ATOM 1259 N N . PHE A 1 154 ? -21.478 0.568 29.136 1.00 80.88 154 PHE A N 1
ATOM 1260 C CA . PHE A 1 154 ? -21.877 1.738 28.344 1.00 80.88 154 PHE A CA 1
ATOM 1261 C C . PHE A 1 154 ? -21.157 3.008 28.780 1.00 80.88 154 PHE A C 1
ATOM 1263 O O . PHE A 1 154 ? -20.699 3.776 27.937 1.00 80.88 154 PHE A O 1
ATOM 1270 N N . ARG A 1 155 ? -20.982 3.212 30.089 1.00 78.38 155 ARG A N 1
ATOM 1271 C CA . ARG A 1 155 ? -20.197 4.337 30.598 1.00 78.38 155 ARG A CA 1
ATOM 1272 C C . ARG A 1 155 ? -18.750 4.264 30.111 1.00 78.38 155 ARG A C 1
ATOM 1274 O O . ARG A 1 155 ? -18.239 5.250 29.590 1.00 78.38 155 ARG A O 1
ATOM 1281 N N . ASN A 1 156 ? -18.094 3.116 30.239 1.00 81.31 156 ASN A N 1
ATOM 1282 C CA . ASN A 1 156 ? -16.699 2.959 29.830 1.00 81.31 156 ASN A CA 1
ATOM 1283 C C . ASN A 1 156 ? -16.525 3.096 28.308 1.00 81.31 156 ASN A C 1
ATOM 1285 O O . ASN A 1 156 ? -15.570 3.724 27.859 1.00 81.31 156 ASN A O 1
ATOM 1289 N N . LEU A 1 157 ? -17.474 2.589 27.518 1.00 81.88 157 LEU A N 1
ATOM 1290 C CA . LEU A 1 157 ? -17.493 2.772 26.065 1.00 81.88 157 LEU A CA 1
ATOM 1291 C C . LEU A 1 157 ? -17.701 4.241 25.680 1.00 81.88 157 LEU A C 1
ATOM 1293 O O . LEU A 1 157 ? -16.987 4.740 24.817 1.00 81.88 157 LEU A O 1
ATOM 1297 N N . SER A 1 158 ? -18.595 4.963 26.364 1.00 78.50 158 SER A N 1
ATOM 1298 C CA . SER A 1 158 ? -18.788 6.404 26.131 1.00 78.50 158 SER A CA 1
ATOM 1299 C C . SER A 1 158 ? -17.540 7.231 26.463 1.00 78.50 158 SER A C 1
ATOM 1301 O O . SER A 1 158 ? -17.257 8.234 25.811 1.00 78.50 158 SER A O 1
ATOM 1303 N N . LEU A 1 159 ? -16.750 6.789 27.449 1.00 76.94 159 LEU A N 1
ATOM 1304 C CA . LEU A 1 159 ? -15.467 7.409 27.781 1.00 76.94 159 LEU A CA 1
ATOM 1305 C C . LEU A 1 159 ? -14.405 7.141 26.709 1.00 76.94 159 LEU A C 1
ATOM 1307 O O . LEU A 1 159 ? -13.561 8.002 26.475 1.00 76.94 159 LEU A O 1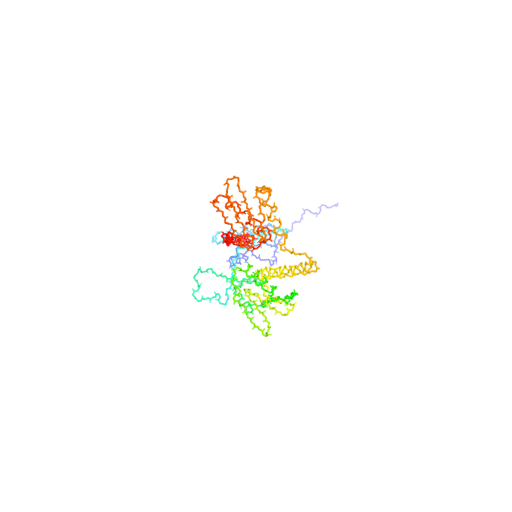
ATOM 1311 N N . LEU A 1 160 ? -14.445 5.971 26.065 1.00 76.50 160 LEU A N 1
ATOM 1312 C CA . LEU A 1 160 ? -13.500 5.588 25.019 1.00 76.50 160 LEU A CA 1
ATOM 1313 C C . LEU A 1 160 ? -13.750 6.341 23.707 1.00 76.50 160 LEU A C 1
ATOM 1315 O O . LEU A 1 160 ? -12.795 6.772 23.068 1.00 76.50 160 LEU A O 1
ATOM 1319 N N . THR A 1 161 ? -15.013 6.526 23.319 1.00 69.38 161 THR A N 1
ATOM 1320 C CA . THR A 1 161 ? -15.360 7.208 22.061 1.00 69.38 161 THR A CA 1
ATOM 1321 C C . THR A 1 161 ? -15.498 8.718 22.194 1.00 69.38 161 THR A C 1
ATOM 1323 O O . THR A 1 161 ? -15.508 9.420 21.187 1.00 69.38 161 THR A O 1
ATOM 1326 N N . GLY A 1 162 ? -15.609 9.245 23.418 1.00 64.25 162 GLY A N 1
ATOM 1327 C CA . GLY A 1 162 ? -15.787 10.678 23.662 1.00 64.25 162 GLY A CA 1
ATOM 1328 C C . GLY A 1 162 ? -17.128 11.244 23.171 1.00 64.25 162 GLY A C 1
ATOM 1329 O O . GLY A 1 162 ? -17.365 12.440 23.336 1.00 64.25 162 GLY A O 1
ATOM 1330 N N . ASN A 1 163 ? -18.004 10.400 22.616 1.00 60.59 163 ASN A N 1
ATOM 1331 C CA . ASN A 1 163 ? -19.314 10.754 22.079 1.00 60.59 163 ASN A CA 1
ATOM 1332 C C . ASN A 1 163 ? -20.431 10.099 22.900 1.00 60.59 163 ASN A C 1
ATOM 1334 O O . ASN A 1 163 ? -20.263 9.033 23.498 1.00 60.59 163 ASN A O 1
ATOM 1338 N N . THR A 1 164 ? -21.600 10.738 22.912 1.00 55.88 164 THR A N 1
ATOM 1339 C CA . THR A 1 164 ? -22.826 10.134 23.432 1.00 55.88 164 THR A CA 1
ATOM 1340 C C . THR A 1 164 ? -23.191 8.914 22.590 1.00 55.88 164 THR A C 1
ATOM 1342 O O . THR A 1 164 ? -23.146 8.947 21.361 1.00 55.88 164 THR A O 1
ATOM 1345 N N . LEU A 1 165 ? -23.503 7.802 23.262 1.00 62.47 165 LEU A N 1
ATOM 1346 C CA . LEU A 1 165 ? -23.903 6.540 22.638 1.00 62.47 165 LEU A CA 1
ATOM 1347 C C . LEU A 1 165 ? -25.341 6.645 22.103 1.00 62.47 165 LEU A C 1
ATOM 1349 O O . LEU A 1 165 ? -26.250 5.978 22.592 1.00 62.47 165 LEU A O 1
ATOM 1353 N N . ASP A 1 166 ? -25.548 7.511 21.113 1.00 55.38 166 ASP A N 1
ATOM 1354 C CA . ASP A 1 166 ? -26.872 7.841 20.571 1.00 55.38 166 ASP A CA 1
ATOM 1355 C C . ASP A 1 166 ? -27.388 6.784 19.575 1.00 55.38 166 ASP A C 1
ATOM 1357 O O . ASP A 1 166 ? -28.559 6.793 19.201 1.00 55.38 166 ASP A O 1
ATOM 1361 N N . ASN A 1 167 ? -26.541 5.819 19.197 1.00 62.53 167 ASN A N 1
ATOM 1362 C CA . ASN A 1 167 ? -26.847 4.770 18.219 1.00 62.53 167 ASN A CA 1
ATOM 1363 C C . ASN A 1 167 ? -27.239 3.434 18.872 1.00 62.53 167 ASN A C 1
ATOM 1365 O O . ASN A 1 167 ? -26.831 2.363 18.417 1.00 62.53 167 ASN A O 1
ATOM 1369 N N . LEU A 1 168 ? -28.004 3.493 19.962 1.00 68.69 168 LEU A N 1
ATOM 1370 C CA . LEU A 1 168 ? -28.609 2.312 20.571 1.00 68.69 168 LEU A CA 1
ATOM 1371 C C . LEU A 1 168 ? -29.886 1.943 19.813 1.00 68.69 168 LEU A C 1
ATOM 1373 O O . LEU A 1 168 ? -30.835 2.725 19.757 1.00 68.69 168 LEU A O 1
ATOM 1377 N N . PHE A 1 169 ? -29.936 0.734 19.266 1.00 70.00 169 PHE A N 1
ATOM 1378 C CA . PHE A 1 169 ? -31.151 0.176 18.680 1.00 70.00 169 PHE A CA 1
ATOM 1379 C C . PHE A 1 169 ? -31.387 -1.238 19.181 1.00 70.00 169 PHE A C 1
ATOM 1381 O O . PHE A 1 169 ? -30.476 -1.960 19.579 1.00 70.00 169 PHE A O 1
ATOM 1388 N N . THR A 1 170 ? -32.650 -1.637 19.173 1.00 68.44 170 THR A N 1
ATOM 1389 C CA . THR A 1 170 ? -33.051 -2.995 19.523 1.00 68.44 170 THR A CA 1
ATOM 1390 C C . THR A 1 170 ? -33.452 -3.705 18.240 1.00 68.44 170 THR A C 1
ATOM 1392 O O . THR A 1 170 ? -34.388 -3.274 17.566 1.00 68.44 170 THR A O 1
ATOM 1395 N N . GLN A 1 171 ? -32.748 -4.779 17.896 1.00 63.62 171 GLN A N 1
ATOM 1396 C CA . GLN A 1 171 ? -33.129 -5.690 16.816 1.00 63.62 171 GLN A CA 1
ATOM 1397 C C . GLN A 1 171 ? -33.436 -7.049 17.436 1.00 63.62 171 GLN A C 1
ATOM 1399 O O . GLN A 1 171 ? -32.647 -7.558 18.221 1.00 63.62 171 GLN A O 1
ATOM 1404 N N . ASP A 1 172 ? -34.610 -7.609 17.140 1.00 59.03 172 ASP A N 1
ATOM 1405 C CA . ASP A 1 172 ? -35.008 -8.962 17.556 1.00 59.03 172 ASP A CA 1
ATOM 1406 C C . ASP A 1 172 ? -34.830 -9.282 19.056 1.00 59.03 172 ASP A C 1
ATOM 1408 O O . ASP A 1 172 ? -34.491 -10.397 19.438 1.00 59.03 172 ASP A O 1
ATOM 1412 N N . SER A 1 173 ? -35.142 -8.319 19.934 1.00 63.44 173 SER A N 1
ATOM 1413 C CA . SER A 1 173 ? -34.988 -8.420 21.404 1.00 63.44 173 SER A CA 1
ATOM 1414 C C . SER A 1 173 ? -33.536 -8.409 21.911 1.00 63.44 173 SER A C 1
ATOM 1416 O O . SER A 1 173 ? -33.298 -8.669 23.088 1.00 63.44 173 SER A O 1
ATOM 1418 N N . GLU A 1 174 ? -32.577 -8.062 21.052 1.00 74.88 174 GLU A N 1
ATOM 1419 C CA . GLU A 1 174 ? -31.158 -7.904 21.372 1.00 74.88 174 GLU A CA 1
ATOM 1420 C C . GLU A 1 174 ? -30.783 -6.422 21.354 1.00 74.88 174 GLU A C 1
ATOM 1422 O O . GLU A 1 174 ? -31.232 -5.654 20.494 1.00 74.88 174 GLU A O 1
ATOM 1427 N N . LEU A 1 175 ? -29.958 -6.003 22.311 1.00 77.38 175 LEU A N 1
ATOM 1428 C CA . LEU A 1 175 ? -29.519 -4.618 22.400 1.00 77.38 175 LEU A CA 1
ATOM 1429 C C . LEU A 1 175 ? -28.249 -4.440 21.566 1.00 77.38 175 LEU A C 1
ATOM 1431 O O . LEU A 1 175 ? -27.232 -5.079 21.832 1.00 77.38 175 LEU A O 1
ATOM 1435 N N . CYS A 1 176 ? -28.331 -3.584 20.551 1.00 78.31 176 CYS A N 1
ATOM 1436 C CA . CYS A 1 176 ? -27.254 -3.317 19.612 1.00 78.31 176 CYS A CA 1
ATOM 1437 C C . CYS A 1 176 ? -26.774 -1.869 19.735 1.00 78.31 176 CYS A C 1
ATOM 1439 O O . CYS A 1 176 ? -27.563 -0.942 19.933 1.00 78.31 176 CYS A O 1
ATOM 1441 N N . LEU A 1 177 ? -25.466 -1.685 19.613 1.00 81.12 177 LEU A N 1
ATOM 1442 C CA . LEU A 1 177 ? -24.781 -0.408 19.681 1.00 81.12 177 LEU A CA 1
ATOM 1443 C C . LEU A 1 177 ? -23.855 -0.289 18.471 1.00 81.12 177 LEU A C 1
ATOM 1445 O O . LEU A 1 177 ? -23.003 -1.150 18.263 1.00 81.12 177 LEU A O 1
ATOM 1449 N N . MET A 1 178 ? -23.993 0.797 17.713 1.00 77.62 178 MET A N 1
ATOM 1450 C CA . MET A 1 178 ? -23.047 1.132 16.645 1.00 77.62 178 MET A CA 1
ATOM 1451 C C . MET A 1 178 ? -22.027 2.152 17.132 1.00 77.62 178 MET A C 1
ATOM 1453 O O . MET A 1 178 ? -22.386 3.270 17.514 1.00 77.62 178 MET A O 1
ATOM 1457 N N . LEU A 1 179 ? -20.761 1.751 17.098 1.00 76.12 179 LEU A N 1
ATOM 1458 C CA . LEU A 1 179 ? -19.591 2.562 17.405 1.00 76.12 179 LEU A CA 1
ATOM 1459 C C . LEU A 1 179 ? -18.821 2.774 16.102 1.00 76.12 179 LEU A C 1
ATOM 1461 O O . LEU A 1 179 ? -18.076 1.898 15.671 1.00 76.12 179 LEU A O 1
ATOM 1465 N N . ASP A 1 180 ? -19.034 3.920 15.461 1.00 77.25 180 ASP A N 1
ATOM 1466 C CA . ASP A 1 180 ? -18.513 4.219 14.123 1.00 77.25 180 ASP A CA 1
ATOM 1467 C C . ASP A 1 180 ? -18.917 3.140 13.092 1.00 77.25 180 ASP A C 1
ATOM 1469 O O . ASP A 1 180 ? -20.095 3.027 12.751 1.00 77.25 180 ASP A O 1
ATOM 1473 N N . GLU A 1 181 ? -17.960 2.339 12.612 1.00 78.88 181 GLU A N 1
ATOM 1474 C CA . GLU A 1 181 ? -18.164 1.222 11.672 1.00 78.88 181 GLU A CA 1
ATOM 1475 C C . GLU A 1 181 ? -18.178 -0.159 12.362 1.00 78.88 181 GLU A C 1
ATOM 1477 O O . GLU A 1 181 ? -18.145 -1.196 11.694 1.00 78.88 181 GLU A O 1
ATOM 1482 N N . ILE A 1 182 ? -18.198 -0.185 13.699 1.00 85.25 182 ILE A N 1
ATOM 1483 C CA . ILE A 1 182 ? -18.206 -1.399 14.521 1.00 85.25 182 ILE A CA 1
ATOM 1484 C C . ILE A 1 182 ? -19.591 -1.596 15.126 1.00 85.25 182 ILE A C 1
ATOM 1486 O O . ILE A 1 182 ? -20.100 -0.740 15.853 1.00 85.25 182 ILE A O 1
ATOM 1490 N N . GLU A 1 183 ? -20.175 -2.764 14.887 1.00 87.75 183 GLU A N 1
ATOM 1491 C CA . GLU A 1 183 ? -21.441 -3.164 15.493 1.00 87.75 183 GLU A CA 1
ATOM 1492 C C . GLU A 1 183 ? -21.182 -4.034 16.726 1.00 87.75 183 GLU A C 1
ATOM 1494 O O . GLU A 1 183 ? -20.388 -4.979 16.699 1.00 87.75 183 GLU A O 1
ATOM 1499 N N . LEU A 1 184 ? -21.865 -3.719 17.822 1.00 87.38 184 LEU A N 1
ATOM 1500 C CA . LEU A 1 184 ? -21.814 -4.459 19.075 1.00 87.38 184 LEU A CA 1
ATOM 1501 C C . LEU A 1 184 ? -23.225 -4.934 19.415 1.00 87.38 184 LEU A C 1
ATOM 1503 O O . LEU A 1 184 ? -24.096 -4.123 19.709 1.00 87.38 184 LEU A O 1
ATOM 1507 N N . ALA A 1 185 ? -23.453 -6.245 19.396 1.00 87.75 185 ALA A N 1
ATOM 1508 C CA . ALA A 1 185 ? -24.733 -6.867 19.720 1.00 87.75 185 ALA A CA 1
ATOM 1509 C C . ALA A 1 185 ? -24.642 -7.652 21.034 1.00 87.75 185 ALA A C 1
ATOM 1511 O O . ALA A 1 185 ? -23.817 -8.556 21.182 1.00 87.75 185 ALA A O 1
ATOM 1512 N N . ILE A 1 186 ? -25.503 -7.327 21.994 1.00 85.44 186 ILE A N 1
ATOM 1513 C CA . ILE A 1 186 ? -25.557 -7.972 23.308 1.00 85.44 186 ILE A CA 1
ATOM 1514 C C . ILE A 1 186 ? -26.653 -9.039 23.294 1.00 85.44 186 ILE A C 1
ATOM 1516 O O . ILE A 1 186 ? -27.834 -8.735 23.121 1.00 85.44 186 ILE A O 1
ATOM 1520 N N . ARG A 1 187 ? -26.248 -10.301 23.481 1.00 83.50 187 ARG A N 1
ATOM 1521 C CA . ARG A 1 187 ? -27.111 -11.490 23.448 1.00 83.50 187 ARG A CA 1
ATOM 1522 C C . ARG A 1 187 ? -26.967 -12.296 24.731 1.00 83.50 187 ARG A C 1
ATOM 1524 O O . ARG A 1 187 ? -26.123 -13.193 24.820 1.00 83.50 187 ARG A O 1
ATOM 1531 N N . GLY A 1 188 ? -27.814 -12.010 25.716 1.00 80.31 188 GLY A N 1
ATOM 1532 C CA . GLY A 1 188 ? -27.751 -12.667 27.020 1.00 80.31 188 GLY A CA 1
ATOM 1533 C C . GLY A 1 188 ? -26.342 -12.566 27.611 1.00 80.31 188 GLY A C 1
ATOM 1534 O O . GLY A 1 188 ? -25.764 -11.487 27.679 1.00 80.31 188 GLY A O 1
ATOM 1535 N N . ASN A 1 189 ? -25.732 -13.711 27.935 1.00 83.75 189 ASN A N 1
ATOM 1536 C CA . ASN A 1 189 ? -24.400 -13.770 28.547 1.00 83.75 189 ASN A CA 1
ATOM 1537 C C . ASN A 1 189 ? -23.215 -13.642 27.552 1.00 83.75 189 ASN A C 1
ATOM 1539 O O . ASN A 1 189 ? -22.138 -14.216 27.769 1.00 83.75 189 ASN A O 1
ATOM 1543 N N . LYS A 1 190 ? -23.420 -12.990 26.403 1.00 88.75 190 LYS A N 1
ATOM 1544 C CA . LYS A 1 190 ? -22.410 -12.821 25.350 1.00 88.75 190 LYS A CA 1
ATOM 1545 C C . LYS A 1 190 ? -22.550 -11.472 24.654 1.00 88.75 190 LYS A C 1
ATOM 1547 O O . LYS A 1 190 ? -23.657 -11.013 24.391 1.00 88.75 190 LYS A O 1
ATOM 1552 N N . ILE A 1 191 ? -21.415 -10.899 24.276 1.00 89.44 191 ILE A N 1
ATOM 1553 C CA . ILE A 1 191 ? -21.316 -9.737 23.396 1.00 89.44 191 ILE A CA 1
ATOM 1554 C C . ILE A 1 191 ? -20.705 -10.196 22.076 1.00 89.44 191 ILE A C 1
ATOM 1556 O O . ILE A 1 191 ? -19.693 -10.897 22.058 1.00 89.44 191 ILE A O 1
ATOM 1560 N N . ILE A 1 192 ? -21.331 -9.808 20.974 1.00 91.31 192 ILE A N 1
ATOM 1561 C CA . ILE A 1 192 ? -20.874 -10.083 19.618 1.00 91.31 192 ILE A CA 1
ATOM 1562 C C . ILE A 1 192 ? -20.400 -8.766 19.021 1.00 91.31 192 ILE A C 1
ATOM 1564 O O . ILE A 1 192 ? -21.181 -7.829 18.901 1.00 91.31 192 ILE A O 1
ATOM 1568 N N . LEU A 1 193 ? -19.126 -8.713 18.652 1.00 91.81 193 LEU A N 1
ATOM 1569 C CA . LEU A 1 193 ? -18.523 -7.592 17.946 1.00 91.81 193 LEU A CA 1
ATOM 1570 C C . LEU A 1 193 ? -18.394 -7.951 16.463 1.00 91.81 193 LEU A C 1
ATOM 1572 O O . LEU A 1 193 ? -17.867 -9.021 16.143 1.00 91.81 193 LEU A O 1
ATOM 1576 N N . THR A 1 194 ? -18.845 -7.080 15.567 1.00 92.19 194 THR A N 1
ATOM 1577 C CA . THR A 1 194 ? -18.719 -7.237 14.111 1.00 92.19 194 THR A CA 1
ATOM 1578 C C . THR A 1 194 ? -18.180 -5.964 13.475 1.00 92.19 194 THR A C 1
ATOM 1580 O O . THR A 1 194 ? -18.729 -4.890 13.688 1.00 92.19 194 THR A O 1
ATOM 1583 N N . TRP A 1 195 ? -17.109 -6.075 12.685 1.00 92.88 195 TRP A N 1
ATOM 1584 C CA . TRP A 1 195 ? -16.494 -4.928 12.009 1.00 92.88 195 TRP A CA 1
ATOM 1585 C C . TRP A 1 195 ? -15.857 -5.313 10.671 1.00 92.88 195 TRP A C 1
ATOM 1587 O O . TRP A 1 195 ? -15.519 -6.477 10.431 1.00 92.88 195 TRP A O 1
ATOM 1597 N N . GLY A 1 196 ? -15.693 -4.328 9.787 1.00 91.69 196 GLY A N 1
ATOM 1598 C CA . GLY A 1 196 ? -14.876 -4.462 8.580 1.00 91.69 196 GLY A CA 1
ATOM 1599 C C . GLY A 1 196 ? -13.397 -4.264 8.910 1.00 91.69 196 GLY A C 1
ATOM 1600 O O . GLY A 1 196 ? -13.045 -3.264 9.534 1.00 91.69 196 GLY A O 1
ATOM 1601 N N . SER A 1 197 ? -12.539 -5.198 8.489 1.00 84.94 197 SER A N 1
ATOM 1602 C CA . SER A 1 197 ? -11.102 -5.169 8.779 1.00 84.94 197 SER A CA 1
ATOM 1603 C C . SER A 1 197 ? -10.443 -3.963 8.116 1.00 84.94 197 SER A C 1
ATOM 1605 O O . SER A 1 197 ? -10.428 -3.817 6.889 1.00 84.94 197 SER A O 1
ATOM 1607 N N . SER A 1 198 ? -9.909 -3.087 8.954 1.00 87.31 198 SER A N 1
ATOM 1608 C CA . SER A 1 198 ? -9.149 -1.904 8.573 1.00 87.31 198 SER A CA 1
ATOM 1609 C C . SER A 1 198 ? -8.234 -1.538 9.737 1.00 87.31 198 SER A C 1
ATOM 1611 O O . SER A 1 198 ? -8.515 -1.885 10.878 1.00 87.31 198 SER A O 1
ATOM 1613 N N . LEU A 1 199 ? -7.147 -0.808 9.486 1.00 87.81 199 LEU A N 1
ATOM 1614 C CA . LEU A 1 199 ? -6.201 -0.451 10.551 1.00 87.81 199 LEU A CA 1
ATOM 1615 C C . LEU A 1 199 ? -6.875 0.298 11.715 1.00 87.81 199 LEU A C 1
ATOM 1617 O O . LEU A 1 199 ? -6.539 0.078 12.876 1.00 87.81 199 LEU A O 1
ATOM 1621 N N . THR A 1 200 ? -7.813 1.192 11.403 1.00 88.00 200 THR A N 1
ATOM 1622 C CA . THR A 1 200 ? -8.537 1.984 12.403 1.00 88.00 200 THR A CA 1
ATOM 1623 C C . THR A 1 200 ? -9.606 1.160 13.106 1.00 88.00 200 THR A C 1
ATOM 1625 O O . THR A 1 200 ? -9.750 1.270 14.323 1.00 88.00 200 THR A O 1
ATOM 1628 N N . ASN A 1 201 ? -10.321 0.310 12.366 1.00 89.25 201 ASN A N 1
ATOM 1629 C CA . ASN A 1 201 ? -11.406 -0.499 12.916 1.00 89.25 201 ASN A CA 1
ATOM 1630 C C . ASN A 1 201 ? -10.858 -1.653 13.762 1.00 89.25 201 ASN A C 1
ATOM 1632 O O . ASN A 1 201 ? -11.399 -1.941 14.818 1.00 89.25 201 ASN A O 1
ATOM 1636 N N . ASP A 1 202 ? -9.736 -2.256 13.368 1.00 91.00 202 ASP A N 1
ATOM 1637 C CA . ASP A 1 202 ? -9.076 -3.309 14.145 1.00 91.00 202 ASP A CA 1
ATOM 1638 C C . ASP A 1 202 ? -8.542 -2.740 15.472 1.00 91.00 202 ASP A C 1
ATOM 1640 O O . ASP A 1 202 ? -8.768 -3.310 16.537 1.00 91.00 202 ASP A O 1
ATOM 1644 N N . ALA A 1 203 ? -7.915 -1.556 15.442 1.00 89.94 203 ALA A N 1
ATOM 1645 C CA . ALA A 1 203 ? -7.418 -0.899 16.652 1.00 89.94 203 ALA A CA 1
ATOM 1646 C C . ALA A 1 203 ? -8.545 -0.478 17.613 1.00 89.94 203 ALA A C 1
ATOM 1648 O O . ALA A 1 203 ? -8.401 -0.581 18.833 1.00 89.94 203 ALA A O 1
ATOM 1649 N N . THR A 1 204 ? -9.669 0.004 17.079 1.00 88.38 204 THR A N 1
ATOM 1650 C CA . THR A 1 204 ? -10.840 0.372 17.892 1.00 88.38 204 THR A CA 1
ATOM 1651 C C . THR A 1 204 ? -11.570 -0.863 18.418 1.00 88.38 204 THR A C 1
ATOM 1653 O O . THR A 1 204 ? -11.954 -0.874 19.588 1.00 88.38 204 THR A O 1
ATOM 1656 N N . ALA A 1 205 ? -11.678 -1.933 17.626 1.00 90.06 205 ALA A N 1
ATOM 1657 C CA . ALA A 1 205 ? -12.202 -3.224 18.061 1.00 90.06 205 ALA A CA 1
ATOM 1658 C C . ALA A 1 205 ? -11.381 -3.802 19.223 1.00 90.06 205 ALA A C 1
ATOM 1660 O O . ALA A 1 205 ? -11.956 -4.150 20.255 1.00 90.06 205 ALA A O 1
ATOM 1661 N N . ASP A 1 206 ? -10.050 -3.817 19.117 1.00 90.75 206 ASP A N 1
ATOM 1662 C CA . ASP A 1 206 ? -9.157 -4.269 20.193 1.00 90.75 206 ASP A CA 1
ATOM 1663 C C . ASP A 1 206 ? -9.346 -3.450 21.480 1.00 90.75 206 ASP A C 1
ATOM 1665 O O . ASP A 1 206 ? -9.370 -3.994 22.589 1.00 90.75 206 ASP A O 1
ATOM 1669 N N . ALA A 1 207 ? -9.540 -2.136 21.347 1.00 89.25 207 ALA A N 1
ATOM 1670 C CA . ALA A 1 207 ? -9.791 -1.263 22.485 1.00 89.25 207 ALA A CA 1
ATOM 1671 C C . ALA A 1 207 ? -11.151 -1.557 23.153 1.00 89.25 207 ALA A C 1
ATOM 1673 O O . ALA A 1 207 ? -11.236 -1.623 24.381 1.00 89.25 207 ALA A O 1
ATOM 1674 N N . ILE A 1 208 ? -12.202 -1.808 22.364 1.00 88.25 208 ILE A N 1
ATOM 1675 C CA . ILE A 1 208 ? -13.524 -2.222 22.862 1.00 88.25 208 ILE A CA 1
ATOM 1676 C C . ILE A 1 208 ? -13.430 -3.572 23.586 1.00 88.25 208 ILE A C 1
ATOM 1678 O O . ILE A 1 208 ? -13.964 -3.723 24.686 1.00 88.25 208 ILE A O 1
ATOM 1682 N N . VAL A 1 209 ? -12.709 -4.540 23.013 1.00 90.38 209 VAL A N 1
ATOM 1683 C CA . VAL A 1 209 ? -12.465 -5.855 23.627 1.00 90.38 209 VAL A CA 1
ATOM 1684 C C . VAL A 1 209 ? -11.796 -5.699 24.990 1.00 90.38 209 VAL A C 1
ATOM 1686 O O . VAL A 1 209 ? -12.242 -6.309 25.963 1.00 90.38 209 VAL A O 1
ATOM 1689 N N . ALA A 1 210 ? -10.768 -4.852 25.090 1.00 89.00 210 ALA A N 1
ATOM 1690 C CA . ALA A 1 210 ? -10.078 -4.590 26.349 1.00 89.00 210 ALA A CA 1
ATOM 1691 C C . ALA A 1 210 ? -11.023 -4.009 27.416 1.00 89.00 210 ALA A C 1
ATOM 1693 O O . ALA A 1 210 ? -10.986 -4.439 28.570 1.00 89.00 210 ALA A O 1
ATOM 1694 N N . VAL A 1 211 ? -11.919 -3.091 27.036 1.00 87.06 211 VAL A N 1
ATOM 1695 C CA . VAL A 1 211 ? -12.933 -2.528 27.946 1.00 87.06 211 VAL A CA 1
ATOM 1696 C C . VAL A 1 211 ? -13.926 -3.592 28.418 1.00 87.06 211 VAL A C 1
ATOM 1698 O O . VAL A 1 211 ? -14.271 -3.630 29.604 1.00 87.06 211 VAL A O 1
ATOM 1701 N N . ILE A 1 212 ? -14.370 -4.481 27.526 1.00 87.44 212 ILE A N 1
ATOM 1702 C CA . ILE A 1 212 ? -15.265 -5.592 27.882 1.00 87.44 212 ILE A CA 1
ATOM 1703 C C . ILE A 1 212 ? -14.565 -6.542 28.864 1.00 87.44 212 ILE A C 1
ATOM 1705 O O . ILE A 1 212 ? -15.142 -6.905 29.890 1.00 87.44 212 ILE A O 1
ATOM 1709 N N . MET A 1 213 ? -13.308 -6.904 28.595 1.00 86.06 213 MET A N 1
ATOM 1710 C CA . MET A 1 213 ? -12.522 -7.780 29.468 1.00 86.06 213 MET A CA 1
ATOM 1711 C C . MET A 1 213 ? -12.275 -7.164 30.847 1.00 86.06 213 MET A C 1
ATOM 1713 O O . MET A 1 213 ? -12.424 -7.853 31.855 1.00 86.06 213 MET A O 1
ATOM 1717 N N . GLU A 1 214 ? -11.946 -5.874 30.918 1.00 84.38 214 GLU A N 1
ATOM 1718 C CA . GLU A 1 214 ? -11.749 -5.190 32.198 1.00 84.38 214 GLU A CA 1
ATOM 1719 C C . GLU A 1 214 ? -13.058 -5.107 32.993 1.00 84.38 214 GLU A C 1
ATOM 1721 O O . GLU A 1 214 ? -13.073 -5.331 34.205 1.00 84.38 214 GLU A O 1
ATOM 1726 N N . THR A 1 215 ? -14.181 -4.879 32.306 1.00 82.06 215 THR A N 1
ATOM 1727 C CA . THR A 1 215 ? -15.506 -4.917 32.935 1.00 82.06 215 THR A CA 1
ATOM 1728 C C . THR A 1 215 ? -15.769 -6.310 33.516 1.00 82.06 215 THR A C 1
ATOM 1730 O O . THR A 1 215 ? -16.090 -6.411 34.696 1.00 82.06 215 THR A O 1
ATOM 1733 N N . ASN A 1 216 ? -15.504 -7.388 32.772 1.00 82.94 216 ASN A N 1
ATOM 1734 C CA . ASN A 1 216 ? -15.622 -8.764 33.276 1.00 82.94 216 ASN A CA 1
ATOM 1735 C C . ASN A 1 216 ? -14.705 -9.062 34.471 1.00 82.94 216 ASN A C 1
ATOM 1737 O O . ASN A 1 216 ? -15.133 -9.674 35.446 1.00 82.94 216 ASN A O 1
ATOM 1741 N N . LYS A 1 217 ? -13.461 -8.584 34.452 1.00 79.62 217 LYS A N 1
ATOM 1742 C CA . LYS A 1 217 ? -12.539 -8.740 35.582 1.00 79.62 217 LYS A CA 1
ATOM 1743 C C . LYS A 1 217 ? -13.020 -7.987 36.825 1.00 79.62 217 LYS A C 1
ATOM 1745 O O . LYS A 1 217 ? -12.861 -8.462 37.951 1.00 79.62 217 LYS A O 1
ATOM 1750 N N . SER A 1 218 ? -13.608 -6.803 36.649 1.00 69.88 218 SER A N 1
ATOM 1751 C CA . SER A 1 218 ? -14.208 -6.055 37.760 1.00 69.88 218 SER A CA 1
ATOM 1752 C C . SER A 1 218 ? -15.395 -6.808 38.377 1.00 69.88 218 SER A C 1
ATOM 1754 O O . SER A 1 218 ? -15.604 -6.734 39.588 1.00 69.88 218 SER A O 1
ATOM 1756 N N . ILE A 1 219 ? -16.116 -7.594 37.570 1.00 67.75 219 ILE A N 1
ATOM 1757 C CA . ILE A 1 219 ? -17.208 -8.464 38.017 1.00 67.75 219 ILE A CA 1
ATOM 1758 C C . ILE A 1 219 ? -16.659 -9.595 38.883 1.00 67.75 219 ILE A C 1
ATOM 1760 O O . ILE A 1 219 ? -17.096 -9.741 40.021 1.00 67.75 219 ILE A O 1
ATOM 1764 N N . GLU A 1 220 ? -15.653 -10.330 38.406 1.00 63.59 220 GLU A N 1
ATOM 1765 C CA . GLU A 1 220 ? -15.042 -11.442 39.151 1.00 63.59 220 GLU A CA 1
ATOM 1766 C C . GLU A 1 220 ? -14.485 -10.987 40.507 1.00 63.59 220 GLU A C 1
ATOM 1768 O O . GLU A 1 220 ? -14.818 -11.564 41.541 1.00 63.59 220 GLU A O 1
ATOM 1773 N N . ASN A 1 221 ? -13.751 -9.870 40.540 1.00 61.84 221 ASN A N 1
ATOM 1774 C CA . ASN A 1 221 ? -13.229 -9.314 41.791 1.00 61.84 221 ASN A CA 1
ATOM 1775 C C . ASN A 1 221 ? -14.334 -8.869 42.765 1.00 61.84 221 ASN A C 1
ATOM 1777 O O . ASN A 1 221 ? -14.151 -8.943 43.979 1.00 61.84 221 ASN A O 1
ATOM 1781 N N . ASN A 1 222 ? -15.470 -8.373 42.268 1.00 59.09 222 ASN A N 1
ATOM 1782 C CA . ASN A 1 222 ? -16.592 -7.973 43.119 1.00 59.09 222 ASN A CA 1
ATOM 1783 C C . ASN A 1 222 ? -17.406 -9.178 43.609 1.00 59.09 222 ASN A C 1
ATOM 1785 O O . ASN A 1 222 ? -17.878 -9.163 44.744 1.00 59.09 222 ASN A O 1
ATOM 1789 N N . ILE A 1 223 ? -17.526 -10.239 42.806 1.00 56.47 223 ILE A N 1
ATOM 1790 C CA . ILE A 1 223 ? -18.122 -11.513 43.229 1.00 56.47 223 ILE A CA 1
ATOM 1791 C C . ILE A 1 223 ? -17.259 -12.157 44.322 1.00 56.47 223 ILE A C 1
ATOM 1793 O O . ILE A 1 223 ? -17.787 -12.540 45.364 1.00 56.47 223 ILE A O 1
ATOM 1797 N N . GLU A 1 224 ? -15.936 -12.207 44.145 1.00 48.22 224 GLU A N 1
ATOM 1798 C CA . GLU A 1 224 ? -15.010 -12.735 45.156 1.00 48.22 224 GLU A CA 1
ATOM 1799 C C . GLU A 1 224 ? -15.054 -11.923 46.460 1.00 48.22 224 GLU A C 1
ATOM 1801 O O . GLU A 1 224 ? -15.090 -12.494 47.552 1.00 48.22 224 GLU A O 1
ATOM 1806 N N . LYS A 1 225 ? -15.149 -10.590 46.366 1.00 47.41 225 LYS A N 1
ATOM 1807 C CA . LYS A 1 225 ? -15.332 -9.717 47.537 1.00 47.41 225 LYS A CA 1
ATOM 1808 C C . LYS A 1 225 ? -16.700 -9.881 48.208 1.00 47.41 225 LYS A C 1
ATOM 1810 O O . LYS A 1 225 ? -16.789 -9.677 49.410 1.00 47.41 225 LYS A O 1
ATOM 1815 N N . ASN A 1 226 ? -17.745 -10.276 47.482 1.00 43.59 226 ASN A N 1
ATOM 1816 C CA . ASN A 1 226 ? -19.072 -10.526 48.058 1.00 43.59 226 ASN A CA 1
ATOM 1817 C C . ASN A 1 226 ? -19.192 -11.894 48.755 1.00 43.59 226 ASN A C 1
ATOM 1819 O O . ASN A 1 226 ? -20.090 -12.079 49.574 1.00 43.59 226 ASN A O 1
ATOM 1823 N N . ILE A 1 227 ? -18.283 -12.839 48.488 1.00 45.62 227 ILE A N 1
ATOM 1824 C CA . ILE A 1 227 ? -18.206 -14.121 49.215 1.00 45.62 227 ILE A CA 1
ATOM 1825 C C . ILE A 1 227 ? -17.461 -13.953 50.557 1.00 45.62 227 ILE A C 1
ATOM 1827 O O . ILE A 1 227 ? -17.682 -14.719 51.496 1.00 45.62 227 ILE A O 1
ATOM 1831 N N . GLY A 1 228 ? -16.639 -12.909 50.696 1.00 41.25 228 GLY A N 1
ATOM 1832 C CA . GLY A 1 228 ? -16.024 -12.498 51.958 1.00 41.25 228 GLY A CA 1
ATOM 1833 C C . GLY A 1 228 ? -16.674 -11.235 52.516 1.00 41.25 228 GLY A C 1
ATOM 1834 O O . GLY A 1 228 ? -16.203 -10.138 52.243 1.00 41.25 228 GLY A O 1
ATOM 1835 N N . ILE A 1 229 ? -17.727 -11.375 53.327 1.00 40.38 229 ILE A N 1
ATOM 1836 C CA . ILE A 1 229 ? -18.359 -10.244 54.023 1.00 40.38 229 ILE A CA 1
ATOM 1837 C C . ILE A 1 229 ? -17.325 -9.559 54.934 1.00 40.38 229 ILE A C 1
ATOM 1839 O O . ILE A 1 229 ? -17.081 -9.988 56.060 1.00 40.38 229 ILE A O 1
ATOM 1843 N N . LEU A 1 230 ? -16.751 -8.462 54.448 1.00 37.25 230 LEU A N 1
ATOM 1844 C CA . LEU A 1 230 ? -16.205 -7.372 55.246 1.00 37.25 230 LEU A CA 1
ATOM 1845 C C . LEU A 1 230 ? -16.829 -6.072 54.708 1.00 37.25 230 LEU A C 1
ATOM 1847 O O . LEU A 1 230 ? -16.796 -5.848 53.496 1.00 37.25 230 LEU A O 1
ATOM 1851 N N . PRO A 1 231 ? -17.433 -5.227 55.562 1.00 42.41 231 PRO A N 1
ATOM 1852 C CA . PRO A 1 231 ? -18.101 -4.002 55.127 1.00 42.41 231 PRO A CA 1
ATOM 1853 C C . PRO A 1 231 ? -17.088 -3.033 54.490 1.00 42.41 231 PRO A C 1
ATOM 1855 O O . PRO A 1 231 ? -16.225 -2.475 55.165 1.00 42.41 231 PRO A O 1
ATOM 1858 N N . GLN A 1 232 ? -17.175 -2.842 53.168 1.00 52.94 232 GLN A N 1
ATOM 1859 C CA . GLN A 1 232 ? -16.244 -2.006 52.389 1.00 52.94 232 GLN A CA 1
ATOM 1860 C C . GLN A 1 232 ? -16.340 -0.503 52.708 1.00 52.94 232 GLN A C 1
ATOM 1862 O O . GLN A 1 232 ? -15.382 0.229 52.459 1.00 52.94 232 GLN A O 1
ATOM 1867 N N . ASP A 1 233 ? -17.441 -0.047 53.310 1.00 52.25 233 ASP A N 1
ATOM 1868 C CA . ASP A 1 233 ? -17.654 1.368 53.651 1.00 52.25 233 ASP A CA 1
ATOM 1869 C C . ASP A 1 233 ? -16.707 1.898 54.739 1.00 52.25 233 ASP A C 1
ATOM 1871 O O . ASP A 1 233 ? -16.539 3.112 54.875 1.00 52.25 233 ASP A O 1
ATOM 1875 N N . ASP A 1 234 ? -16.064 1.013 55.501 1.00 55.47 234 ASP A N 1
ATOM 1876 C CA . ASP A 1 234 ? -15.217 1.417 56.620 1.00 55.47 234 ASP A CA 1
ATOM 1877 C C . 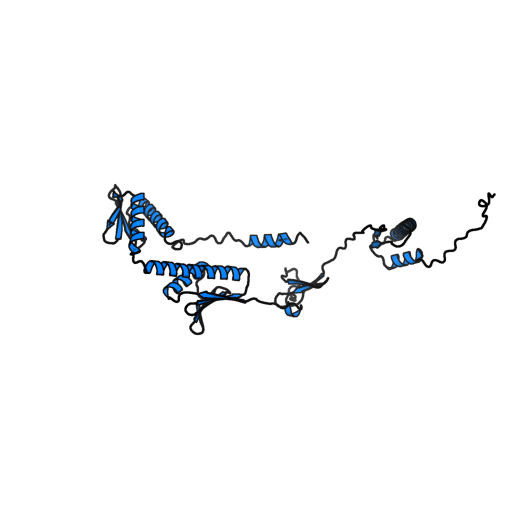ASP A 1 234 ? -13.764 1.673 56.187 1.00 55.47 234 ASP A C 1
ATOM 1879 O O . ASP A 1 234 ? -13.133 2.613 56.670 1.00 55.47 234 ASP A O 1
ATOM 1883 N N . HIS A 1 235 ? -13.217 0.928 55.221 1.00 60.09 235 HIS A N 1
ATOM 1884 C CA . HIS A 1 235 ? -11.792 1.034 54.869 1.00 60.09 235 HIS A CA 1
ATOM 1885 C C . HIS A 1 235 ? -11.405 2.369 54.213 1.00 60.09 235 HIS A C 1
ATOM 1887 O O . HIS A 1 235 ? -10.346 2.917 54.530 1.00 60.09 235 HIS A O 1
ATOM 1893 N N . HIS A 1 236 ? -12.255 2.933 53.348 1.00 63.16 236 HIS A N 1
ATOM 1894 C CA . HIS A 1 236 ? -12.010 4.257 52.759 1.00 63.16 236 HIS A CA 1
ATOM 1895 C C . HIS A 1 236 ? -12.148 5.374 53.801 1.00 63.16 236 HIS A C 1
ATOM 1897 O O . HIS A 1 236 ? -11.357 6.317 53.820 1.00 63.16 236 HIS A O 1
ATOM 1903 N N . TYR A 1 237 ? -13.108 5.245 54.720 1.00 65.88 237 TYR A N 1
ATOM 1904 C CA . TYR A 1 237 ? -13.271 6.188 55.822 1.00 65.88 237 TYR A CA 1
ATOM 1905 C C . TYR A 1 237 ? -12.055 6.166 56.759 1.00 65.88 237 TYR A C 1
ATOM 1907 O O . TYR A 1 237 ? -11.485 7.216 57.062 1.00 65.88 237 TYR A O 1
ATOM 1915 N N . TYR A 1 238 ? -11.592 4.977 57.156 1.00 67.19 238 TYR A N 1
ATOM 1916 C CA . TYR A 1 238 ? -10.404 4.824 57.997 1.00 67.19 238 TYR A CA 1
ATOM 1917 C C . TYR A 1 238 ? -9.127 5.328 57.311 1.00 67.19 238 TYR A C 1
ATOM 1919 O O . TYR A 1 238 ? -8.340 6.027 57.951 1.00 67.19 238 TYR A O 1
ATOM 1927 N N . GLY A 1 239 ? -8.942 5.056 56.014 1.00 68.94 239 GLY A N 1
ATOM 1928 C CA . GLY A 1 239 ? -7.785 5.542 55.257 1.00 68.94 239 GLY A CA 1
ATOM 1929 C C . GLY A 1 239 ? -7.753 7.068 55.119 1.00 68.94 239 GLY A C 1
ATOM 1930 O O . GLY A 1 239 ? -6.702 7.689 55.289 1.00 68.94 239 GLY A O 1
ATOM 1931 N N . LEU A 1 240 ? -8.909 7.693 54.885 1.00 70.69 240 LEU A N 1
ATOM 1932 C CA . LEU A 1 240 ? -9.039 9.149 54.823 1.00 70.69 240 LEU A CA 1
ATOM 1933 C C . LEU A 1 240 ? -8.751 9.795 56.186 1.00 70.69 240 LEU A C 1
ATOM 1935 O O . LEU A 1 240 ? -8.034 10.793 56.267 1.00 70.69 240 LEU A O 1
ATOM 1939 N N . VAL A 1 241 ? -9.241 9.193 57.272 1.00 69.31 241 VAL A N 1
ATOM 1940 C CA . VAL A 1 241 ? -8.952 9.630 58.647 1.00 69.31 241 VAL A CA 1
ATOM 1941 C C . VAL A 1 241 ? -7.459 9.534 58.953 1.00 69.31 241 VAL A C 1
ATOM 1943 O O . VAL A 1 241 ? -6.900 10.456 59.545 1.00 69.31 241 VAL A O 1
ATOM 1946 N N . GLU A 1 242 ? -6.801 8.437 58.584 1.00 69.50 242 GLU A N 1
ATOM 1947 C CA . GLU A 1 242 ? -5.373 8.235 58.844 1.00 69.50 242 GLU A CA 1
ATOM 1948 C C . GLU A 1 242 ? -4.506 9.238 58.069 1.00 69.50 242 GLU A C 1
ATOM 1950 O O . GLU A 1 242 ? -3.558 9.808 58.616 1.00 69.50 242 GLU A O 1
ATOM 1955 N N . LEU A 1 243 ? -4.886 9.547 56.828 1.00 73.56 243 LEU A N 1
ATOM 1956 C CA . LEU A 1 243 ? -4.226 10.557 56.007 1.00 73.56 243 LEU A CA 1
ATOM 1957 C C . LEU A 1 243 ? -4.389 11.964 56.606 1.00 73.56 243 LEU A C 1
ATOM 1959 O O . LEU A 1 243 ? -3.411 12.709 56.724 1.00 73.56 243 LEU A O 1
ATOM 1963 N N . LEU A 1 244 ? -5.596 12.317 57.060 1.00 72.12 244 LEU A N 1
ATOM 1964 C CA . LEU A 1 244 ? -5.845 13.591 57.744 1.00 72.12 244 LEU A CA 1
ATOM 1965 C C . LEU A 1 244 ? -5.081 13.687 59.070 1.00 72.12 244 LEU A C 1
ATOM 1967 O O . LEU A 1 244 ? -4.487 14.726 59.358 1.00 72.12 244 LEU A O 1
ATOM 1971 N N . LYS A 1 245 ? -5.018 12.601 59.845 1.00 74.31 245 LYS A N 1
ATOM 1972 C CA . LYS A 1 245 ? -4.211 12.516 61.071 1.00 74.31 245 LYS A CA 1
ATOM 1973 C C . LYS A 1 245 ? -2.719 12.704 60.792 1.00 74.31 245 LYS A C 1
ATOM 1975 O O . LYS A 1 245 ? -2.049 13.417 61.537 1.00 74.31 245 LYS A O 1
ATOM 1980 N N . LYS A 1 246 ? -2.204 12.140 59.696 1.00 73.88 246 LYS A N 1
ATOM 1981 C CA . LYS A 1 246 ? -0.805 12.299 59.272 1.00 73.88 246 LYS A CA 1
ATOM 1982 C C . LYS A 1 246 ? -0.476 13.730 58.834 1.00 73.88 246 LYS A C 1
ATOM 1984 O O . LYS A 1 246 ? 0.609 14.214 59.138 1.00 73.88 246 LYS A O 1
ATOM 1989 N N . ASN A 1 247 ? -1.403 14.406 58.155 1.00 70.56 247 ASN A N 1
ATOM 1990 C CA . ASN A 1 247 ? -1.182 15.759 57.635 1.00 70.56 247 ASN A CA 1
ATOM 1991 C C . ASN A 1 247 ? -1.431 16.870 58.668 1.00 70.56 247 ASN A C 1
ATOM 1993 O O . ASN A 1 247 ? -0.751 17.893 58.624 1.00 70.56 247 ASN A O 1
ATOM 1997 N N . PHE A 1 248 ? -2.385 16.690 59.589 1.00 69.75 248 PHE A N 1
ATOM 1998 C CA . PHE A 1 248 ? -2.821 17.734 60.531 1.00 69.75 248 PHE A CA 1
ATOM 1999 C C . PHE A 1 248 ? -2.565 17.404 62.011 1.00 69.75 248 PHE A C 1
ATOM 2001 O O . PHE A 1 248 ? -2.738 18.274 62.866 1.00 69.75 248 PHE A O 1
ATOM 2008 N N . GLY A 1 249 ? -2.100 16.190 62.319 1.00 67.38 249 GLY A N 1
ATOM 2009 C CA . GLY A 1 249 ? -1.780 15.719 63.667 1.00 67.38 249 GLY A CA 1
ATOM 2010 C C . GLY A 1 249 ? -2.945 14.996 64.352 1.00 67.38 249 GLY A C 1
ATOM 2011 O O . GLY A 1 249 ? -4.102 15.398 64.249 1.00 67.38 249 GLY A O 1
ATOM 2012 N N . ASN A 1 250 ? -2.630 13.939 65.107 1.00 64.25 250 ASN A N 1
ATOM 2013 C CA . ASN A 1 250 ? -3.618 13.046 65.736 1.00 64.25 250 ASN A CA 1
ATOM 2014 C C . ASN A 1 250 ? -4.613 13.752 66.672 1.00 64.25 250 ASN A C 1
ATOM 2016 O O . ASN A 1 250 ? -5.752 13.311 66.781 1.00 64.25 250 ASN A O 1
ATOM 2020 N N . ASN A 1 251 ? -4.194 14.837 67.327 1.00 59.84 251 ASN A N 1
ATOM 2021 C CA . ASN A 1 251 ? -5.005 15.546 68.325 1.00 59.84 251 ASN A CA 1
ATOM 2022 C C . ASN A 1 251 ? -5.963 16.574 67.706 1.00 59.84 251 ASN A C 1
ATOM 2024 O O . ASN A 1 251 ? -6.809 17.125 68.404 1.00 59.84 251 ASN A O 1
ATOM 2028 N N . ASN A 1 252 ? -5.826 16.824 66.404 1.00 63.12 252 ASN A N 1
ATOM 2029 C CA . ASN A 1 252 ? -6.543 17.872 65.689 1.00 63.12 252 ASN A CA 1
ATOM 2030 C C . ASN A 1 252 ? -7.683 17.315 64.826 1.00 63.12 252 ASN A C 1
ATOM 2032 O O . ASN A 1 252 ? -8.405 18.094 64.219 1.00 63.12 252 ASN A O 1
ATOM 2036 N N . VAL A 1 253 ? -7.863 15.992 64.755 1.00 65.69 253 VAL A N 1
ATOM 2037 C CA . VAL A 1 253 ? -8.897 15.341 63.935 1.00 65.69 253 VAL A CA 1
ATOM 2038 C C . VAL A 1 253 ? -9.900 14.636 64.845 1.00 65.69 253 VAL A C 1
ATOM 2040 O O . VAL A 1 253 ? -9.560 13.661 65.512 1.00 65.69 253 VAL A O 1
ATOM 2043 N N . ILE A 1 254 ? -11.139 15.123 64.858 1.00 68.56 254 ILE A N 1
ATOM 2044 C CA . ILE A 1 254 ? -12.250 14.600 65.656 1.00 68.56 254 ILE A CA 1
ATOM 2045 C C . ILE A 1 254 ? -13.229 13.898 64.713 1.00 68.56 254 ILE A C 1
ATOM 2047 O O . ILE A 1 254 ? -13.669 14.473 63.719 1.00 68.56 254 ILE A O 1
ATOM 2051 N N . GLN A 1 255 ? -13.566 12.650 65.027 1.00 65.38 255 GLN A N 1
ATOM 2052 C CA . GLN A 1 255 ? -14.591 11.880 64.323 1.00 65.38 255 GLN A CA 1
ATOM 2053 C C . GLN A 1 255 ? -15.923 12.045 65.057 1.00 65.38 255 GLN A C 1
ATOM 2055 O O . GLN A 1 255 ? -15.966 11.860 66.273 1.00 65.38 255 GLN A O 1
ATOM 2060 N N . LEU A 1 256 ? -16.987 12.399 64.337 1.00 66.50 256 LEU A N 1
ATOM 2061 C CA . LEU A 1 256 ? -18.351 12.421 64.874 1.00 66.50 256 LEU A CA 1
ATOM 2062 C C . LEU A 1 256 ? -19.088 11.121 64.514 1.00 66.50 256 LEU A C 1
ATOM 2064 O O . LEU A 1 256 ? -18.699 10.416 63.581 1.00 66.50 256 LEU A O 1
ATOM 2068 N N . GLU A 1 257 ? -20.150 10.813 65.261 1.00 55.41 257 GLU A N 1
ATOM 2069 C CA . GLU A 1 257 ? -20.947 9.581 65.118 1.00 55.41 257 GLU A CA 1
ATOM 2070 C C . GLU A 1 257 ? -21.612 9.457 63.728 1.00 55.41 257 GLU A C 1
ATOM 2072 O O . GLU A 1 257 ? -21.797 8.347 63.235 1.00 55.41 257 GLU A O 1
ATOM 2077 N N . ASP A 1 258 ? -21.823 10.580 63.031 1.00 59.62 258 ASP A N 1
ATOM 2078 C CA . ASP A 1 258 ? -22.458 10.656 61.704 1.00 59.62 258 ASP A CA 1
ATOM 2079 C C . ASP A 1 258 ? -21.479 10.491 60.515 1.00 59.62 258 ASP A C 1
ATOM 2081 O O . ASP A 1 258 ? -21.766 10.918 59.397 1.00 59.62 258 ASP A O 1
ATOM 2085 N N . LYS A 1 259 ? -20.289 9.902 60.726 1.00 60.97 259 LYS A N 1
ATOM 2086 C CA . LYS A 1 259 ? -19.192 9.796 59.727 1.00 60.97 259 LYS A CA 1
ATOM 2087 C C . LYS A 1 259 ? -18.653 11.146 59.214 1.00 60.97 259 LYS A C 1
ATOM 2089 O O . LYS A 1 259 ? -17.895 11.178 58.249 1.00 60.97 259 LYS A O 1
ATOM 2094 N N . THR A 1 260 ? -18.972 12.266 59.854 1.00 65.00 260 THR A N 1
ATOM 2095 C CA . THR A 1 260 ? -18.403 13.585 59.521 1.00 65.00 260 THR A CA 1
ATOM 2096 C C . THR A 1 260 ? -17.083 13.803 60.267 1.00 65.00 260 THR A C 1
ATOM 2098 O O . THR A 1 260 ? -16.984 13.488 61.459 1.00 65.00 260 THR A O 1
ATOM 2101 N N . ILE A 1 261 ? -16.065 14.358 59.602 1.00 68.31 261 ILE A N 1
ATOM 2102 C CA . ILE A 1 261 ? -14.726 14.558 60.182 1.00 68.31 261 ILE A CA 1
ATOM 2103 C C . ILE A 1 261 ? -14.495 16.045 60.438 1.00 68.31 261 ILE A C 1
ATOM 2105 O O . ILE A 1 261 ? -14.618 16.867 59.533 1.00 68.31 261 ILE A O 1
ATOM 2109 N N . VAL A 1 262 ? -14.111 16.395 61.666 1.00 67.62 262 VAL A N 1
ATOM 2110 C CA . VAL A 1 262 ? -13.795 17.773 62.053 1.00 67.62 262 VAL A CA 1
ATOM 2111 C C . VAL A 1 262 ? -12.294 17.918 62.266 1.00 67.62 262 VAL A C 1
ATOM 2113 O O . VAL A 1 262 ? -11.717 17.242 63.115 1.00 67.62 262 VAL A O 1
ATOM 2116 N N . VAL A 1 263 ? -11.660 18.832 61.533 1.00 66.62 263 VAL A N 1
ATOM 2117 C CA . VAL A 1 263 ? -10.256 19.209 61.744 1.00 66.62 263 VAL A CA 1
ATOM 2118 C C . VAL A 1 263 ? -10.212 20.527 62.523 1.00 66.62 263 VAL A C 1
ATOM 2120 O O . VAL A 1 263 ? -10.674 21.561 62.038 1.00 66.62 263 VAL A O 1
ATOM 2123 N N . ALA A 1 264 ? -9.698 20.490 63.751 1.00 60.25 264 ALA A N 1
ATOM 2124 C CA . ALA A 1 264 ? -9.543 21.635 64.641 1.00 60.25 264 ALA A CA 1
ATOM 2125 C C . ALA A 1 264 ? -8.118 22.202 64.556 1.00 60.25 264 ALA A C 1
ATOM 2127 O O . ALA A 1 264 ? -7.141 21.474 64.711 1.00 60.25 264 ALA A O 1
ATOM 2128 N N . PHE A 1 265 ? -7.996 23.513 64.346 1.00 63.44 265 PHE A N 1
ATOM 2129 C CA . PHE A 1 265 ? -6.712 24.217 64.357 1.00 63.44 265 PHE A CA 1
ATOM 2130 C C . PHE A 1 265 ? -6.530 24.995 65.671 1.00 63.44 265 PHE A C 1
ATOM 2132 O O . PHE A 1 265 ? -7.510 25.350 66.326 1.00 63.44 265 PHE A O 1
ATOM 2139 N N . ALA A 1 266 ? -5.275 25.277 66.046 1.00 51.31 266 ALA A N 1
ATOM 2140 C CA . ALA A 1 266 ? -4.897 25.894 67.327 1.00 51.31 266 ALA A CA 1
ATOM 2141 C C . ALA A 1 266 ? -5.587 27.247 67.627 1.00 51.31 266 ALA A C 1
ATOM 2143 O O . ALA A 1 266 ? -5.747 27.601 68.791 1.00 51.31 266 ALA A O 1
ATOM 2144 N N . ASP A 1 267 ? -6.082 27.948 66.601 1.00 52.25 267 ASP A N 1
ATOM 2145 C CA . ASP A 1 267 ? -6.763 29.241 66.721 1.00 52.25 267 ASP A CA 1
ATOM 2146 C C . ASP A 1 267 ? -8.291 29.112 66.595 1.00 52.25 267 ASP A C 1
ATOM 2148 O O . ASP A 1 267 ? -8.886 29.689 65.693 1.00 52.25 267 ASP A O 1
ATOM 2152 N N . THR A 1 268 ? -8.976 28.351 67.458 1.00 52.12 268 THR A N 1
ATOM 2153 C CA . THR A 1 268 ? -10.466 28.288 67.571 1.00 52.12 268 THR A CA 1
ATOM 2154 C C . THR A 1 268 ? -11.283 27.987 66.293 1.00 52.12 268 THR A C 1
ATOM 2156 O O . THR A 1 268 ? -12.512 27.957 66.342 1.00 52.12 268 THR A O 1
ATOM 2159 N N . LYS A 1 269 ? -10.637 27.719 65.158 1.00 60.59 269 LYS A N 1
ATOM 2160 C CA . LYS A 1 269 ? -11.248 27.539 63.837 1.00 60.59 269 LYS A CA 1
ATOM 2161 C C . LYS A 1 269 ? -11.355 26.056 63.509 1.00 60.59 269 LYS A C 1
ATOM 2163 O O . LYS A 1 269 ? -10.408 25.294 63.723 1.00 60.59 269 LYS A O 1
ATOM 2168 N N . LYS A 1 270 ? -12.513 25.647 62.992 1.00 67.12 270 LYS A N 1
ATOM 2169 C CA . LYS A 1 270 ? -12.845 24.249 62.699 1.00 67.12 270 LYS A CA 1
ATOM 2170 C C . LYS A 1 270 ? -13.182 24.103 61.217 1.00 67.12 270 LYS A C 1
ATOM 2172 O O . LYS A 1 270 ? -13.879 24.944 60.661 1.00 67.12 270 LYS A O 1
ATOM 2177 N N . ALA A 1 271 ? -12.679 23.048 60.587 1.00 64.38 271 ALA A N 1
ATOM 2178 C CA . ALA A 1 271 ? -13.105 22.621 59.259 1.00 64.38 271 ALA A CA 1
ATOM 2179 C C . ALA A 1 271 ? -13.964 21.363 59.405 1.00 64.38 271 ALA A C 1
ATOM 2181 O O . ALA A 1 271 ? -13.525 20.405 60.039 1.00 64.38 271 ALA A O 1
ATOM 2182 N N . ILE A 1 272 ? -15.171 21.378 58.846 1.00 68.00 272 ILE A N 1
ATOM 2183 C CA . ILE A 1 272 ? -16.093 20.238 58.837 1.00 68.00 272 ILE A CA 1
ATOM 2184 C C . ILE A 1 272 ? -16.038 19.615 57.444 1.00 68.00 272 ILE A C 1
ATOM 2186 O O . ILE A 1 272 ? -16.188 20.318 56.442 1.00 68.00 272 ILE A O 1
ATOM 2190 N N . ILE A 1 273 ? -15.773 18.313 57.391 1.00 67.44 273 ILE A N 1
ATOM 2191 C CA . ILE A 1 273 ? -15.643 17.532 56.164 1.00 67.44 273 ILE A CA 1
ATOM 2192 C C . ILE A 1 273 ? -16.744 16.473 56.160 1.00 67.44 273 ILE A C 1
ATOM 2194 O O . ILE A 1 273 ? -16.751 15.591 57.023 1.00 67.44 273 ILE A O 1
ATOM 2198 N N . ASP A 1 274 ? -17.612 16.532 55.150 1.00 64.06 274 ASP A N 1
ATOM 2199 C CA . ASP A 1 274 ? -18.611 15.498 54.878 1.00 64.06 274 ASP A CA 1
ATOM 2200 C C . ASP A 1 274 ? -18.090 14.552 53.784 1.00 64.06 274 ASP A C 1
ATOM 2202 O O . ASP A 1 274 ? -18.082 14.920 52.600 1.00 64.06 274 ASP A O 1
ATOM 2206 N N . PRO A 1 275 ? -17.652 13.325 54.131 1.00 59.59 275 PRO A N 1
ATOM 2207 C CA . PRO A 1 275 ? -17.036 12.408 53.172 1.00 59.59 275 PRO A CA 1
ATOM 2208 C C . PRO A 1 275 ? -18.015 11.886 52.114 1.00 59.59 275 PRO A C 1
ATOM 2210 O O . PRO A 1 275 ? -17.593 11.606 50.995 1.00 59.59 275 PRO A O 1
ATOM 2213 N N . SER A 1 276 ? -19.314 11.816 52.420 1.00 56.22 276 SER A N 1
ATOM 2214 C CA . SER A 1 276 ? -20.348 11.364 51.476 1.00 56.22 276 SER A CA 1
ATOM 2215 C C . SER A 1 276 ? -20.630 12.386 50.372 1.00 56.22 276 SER A C 1
ATOM 2217 O O . SER A 1 276 ? -20.909 12.019 49.236 1.00 56.22 276 SER A O 1
ATOM 2219 N N . ASN A 1 277 ? -20.536 13.676 50.704 1.00 56.56 277 ASN A N 1
ATOM 2220 C CA . ASN A 1 277 ? -20.910 14.785 49.827 1.00 56.56 277 ASN A CA 1
ATOM 2221 C C . ASN A 1 277 ? -19.690 15.502 49.214 1.00 56.56 277 ASN A C 1
ATOM 2223 O O . ASN A 1 277 ? -19.859 16.384 48.377 1.00 56.56 277 ASN A O 1
ATOM 2227 N N . ARG A 1 278 ? -18.460 15.115 49.597 1.00 60.41 278 ARG A N 1
ATOM 2228 C CA . ARG A 1 278 ? -17.185 15.716 49.149 1.00 60.41 278 ARG A CA 1
ATOM 2229 C C . ARG A 1 278 ? -17.114 17.235 49.392 1.00 60.41 278 ARG A C 1
ATOM 2231 O O . ARG A 1 278 ? -16.432 17.948 48.659 1.00 60.41 278 ARG A O 1
ATOM 2238 N N . PHE A 1 279 ? -17.807 17.731 50.419 1.00 58.06 279 PHE A N 1
ATOM 2239 C CA . PHE A 1 279 ? -17.850 19.154 50.761 1.00 58.06 279 PHE A CA 1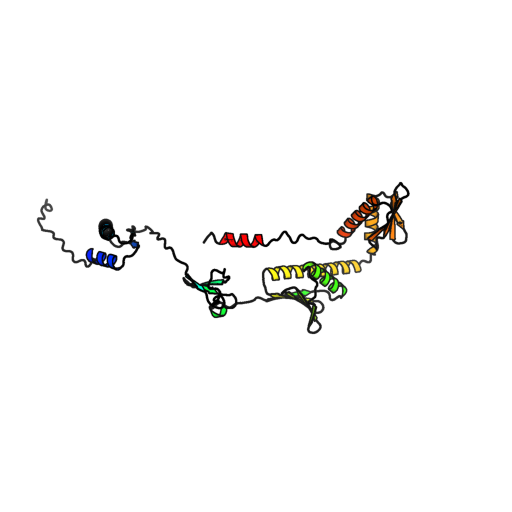
ATOM 2240 C C . PHE A 1 279 ? -17.044 19.449 52.028 1.00 58.06 279 PHE A C 1
ATOM 2242 O O . PHE A 1 279 ? -17.160 18.755 53.039 1.00 58.06 279 PHE A O 1
ATOM 2249 N N . VAL A 1 280 ? -16.252 20.523 51.963 1.00 63.09 280 VAL A N 1
ATOM 2250 C CA . VAL A 1 280 ? -15.493 21.068 53.092 1.00 63.09 280 VAL A CA 1
ATOM 2251 C C . VAL A 1 280 ? -16.036 22.449 53.438 1.00 63.09 280 VAL A C 1
ATOM 2253 O O . VAL A 1 280 ? -15.978 23.385 52.631 1.00 63.09 280 VAL A O 1
ATOM 2256 N N . VAL A 1 281 ? -16.546 22.592 54.660 1.00 60.50 281 VAL A N 1
ATOM 2257 C CA . VAL A 1 281 ? -16.948 23.880 55.232 1.00 60.50 281 VAL A CA 1
ATOM 2258 C C . VAL A 1 281 ? -15.831 24.343 56.158 1.00 60.50 281 VAL A C 1
ATOM 2260 O O . VAL A 1 281 ? -15.536 23.703 57.166 1.00 60.50 281 VAL A O 1
ATOM 2263 N N . CYS A 1 282 ? -15.166 25.438 55.793 1.00 63.91 282 CYS A N 1
ATOM 2264 C CA . CYS A 1 282 ? -14.093 26.025 56.586 1.00 63.91 282 CYS A CA 1
ATOM 2265 C C . CYS A 1 282 ? -14.131 27.551 56.478 1.00 63.91 282 CYS A C 1
ATOM 2267 O O . CYS A 1 282 ? -14.293 28.092 55.384 1.00 63.91 282 CYS A O 1
ATOM 2269 N N . ASP A 1 283 ? -13.927 28.226 57.609 1.00 59.06 283 ASP A N 1
ATOM 2270 C CA . ASP A 1 283 ? -13.941 29.691 57.719 1.00 59.06 283 ASP A CA 1
ATOM 2271 C C . ASP A 1 283 ? -12.666 30.357 57.165 1.00 59.06 283 ASP A C 1
ATOM 2273 O O . ASP A 1 283 ? -12.590 31.581 57.061 1.00 59.06 283 ASP A O 1
ATOM 2277 N N . VAL A 1 284 ? -11.638 29.570 56.820 1.00 65.12 284 VAL A N 1
ATOM 2278 C CA . VAL A 1 284 ? -10.355 30.058 56.291 1.00 65.12 284 VAL A CA 1
ATOM 2279 C C . VAL A 1 284 ? -10.076 29.449 54.919 1.00 65.12 284 VAL A C 1
ATOM 2281 O O . VAL A 1 284 ? -10.035 28.230 54.749 1.00 65.12 284 VAL A O 1
ATOM 2284 N N . VAL A 1 285 ? -9.856 30.327 53.938 1.00 64.19 285 VAL A N 1
ATOM 2285 C CA . VAL A 1 285 ? -9.694 29.980 52.517 1.00 64.19 285 VAL A CA 1
ATOM 2286 C C . VAL A 1 285 ? -8.455 29.105 52.283 1.00 64.19 285 VAL A C 1
ATOM 2288 O O . VAL A 1 285 ? -8.558 28.048 51.667 1.00 64.19 285 VAL A O 1
ATOM 2291 N N . ASP A 1 286 ? -7.311 29.461 52.872 1.00 63.03 286 ASP A N 1
ATOM 2292 C CA . ASP A 1 286 ? -6.042 28.741 52.667 1.00 63.03 286 ASP A CA 1
ATOM 2293 C C . ASP A 1 286 ? -6.062 27.300 53.200 1.00 63.03 286 ASP A C 1
ATOM 2295 O O . ASP A 1 286 ? -5.424 26.399 52.649 1.00 63.03 286 ASP A O 1
ATOM 2299 N N . THR A 1 287 ? -6.777 27.061 54.302 1.00 64.81 287 THR A N 1
ATOM 2300 C CA . THR A 1 287 ? -6.930 25.721 54.886 1.00 64.81 287 THR A CA 1
ATOM 2301 C C . THR A 1 287 ? -7.956 24.901 54.123 1.00 64.81 287 THR A C 1
ATOM 2303 O O . THR A 1 287 ? -7.752 23.700 53.953 1.00 64.81 287 THR A O 1
ATOM 2306 N N . LYS A 1 288 ? -9.009 25.546 53.606 1.00 69.44 288 LYS A N 1
ATOM 2307 C CA . LYS A 1 288 ? -9.992 24.905 52.733 1.00 69.44 288 LYS A CA 1
ATOM 2308 C C . LYS A 1 288 ? -9.326 24.349 51.476 1.00 69.44 288 LYS A C 1
ATOM 2310 O O . LYS A 1 288 ? -9.459 23.163 51.203 1.00 69.44 288 LYS A O 1
ATOM 2315 N N . GLU A 1 289 ? -8.511 25.152 50.790 1.00 69.50 289 GLU A N 1
ATOM 2316 C CA . GLU A 1 289 ? -7.814 24.703 49.578 1.00 69.50 289 GLU A CA 1
ATOM 2317 C C . GLU A 1 289 ? -6.871 23.521 49.826 1.00 69.50 289 GLU A C 1
ATOM 2319 O O . GLU A 1 289 ? -6.767 22.618 48.997 1.00 69.50 289 GLU A O 1
ATOM 2324 N N . LYS A 1 290 ? -6.171 23.502 50.967 1.00 71.19 290 LYS A N 1
ATOM 2325 C CA . LYS A 1 290 ? -5.278 22.388 51.319 1.00 71.19 290 LYS A CA 1
ATOM 2326 C C . LYS A 1 290 ? -6.054 21.096 51.556 1.00 71.19 290 LYS A C 1
ATOM 2328 O O . LYS A 1 290 ? -5.621 20.041 51.091 1.00 71.19 290 LYS A O 1
ATOM 2333 N N . ILE A 1 291 ? -7.184 21.166 52.257 1.00 71.19 291 ILE A N 1
ATOM 2334 C CA . ILE A 1 291 ? -8.037 20.000 52.515 1.00 71.19 291 ILE A CA 1
ATOM 2335 C C . ILE A 1 291 ? -8.677 19.523 51.205 1.00 71.19 291 ILE A C 1
ATOM 2337 O O . ILE A 1 291 ? -8.583 18.337 50.901 1.00 71.19 291 ILE A O 1
ATOM 2341 N N . ASP A 1 292 ? -9.202 20.434 50.382 1.00 71.81 292 ASP A N 1
ATOM 2342 C CA . ASP A 1 292 ? -9.800 20.110 49.080 1.00 71.81 292 ASP A CA 1
ATOM 2343 C C . ASP A 1 292 ? -8.792 19.432 48.140 1.00 71.81 292 ASP A C 1
ATOM 2345 O O . ASP A 1 292 ? -9.103 18.404 47.541 1.00 71.81 292 ASP A O 1
ATOM 2349 N N . ARG A 1 293 ? -7.547 19.927 48.057 1.00 70.00 293 ARG A N 1
ATOM 2350 C CA . ARG A 1 293 ? -6.482 19.274 47.267 1.00 70.00 293 ARG A CA 1
ATOM 2351 C C . ARG A 1 293 ? -6.158 17.876 47.783 1.00 70.00 293 ARG A C 1
ATOM 2353 O O . ARG A 1 293 ? -5.957 16.956 46.997 1.00 70.00 293 ARG A O 1
ATOM 2360 N N . THR A 1 294 ? -6.103 17.708 49.100 1.00 70.19 294 THR A N 1
ATOM 2361 C CA . THR A 1 294 ? -5.776 16.418 49.715 1.00 70.19 294 THR A CA 1
ATOM 2362 C C . THR A 1 294 ? -6.885 15.394 49.469 1.00 70.19 294 THR A C 1
ATOM 2364 O O . THR A 1 294 ? -6.598 14.253 49.108 1.00 70.19 294 THR A O 1
ATOM 2367 N N . LEU A 1 295 ? -8.147 15.815 49.593 1.00 71.88 295 LEU A N 1
ATOM 2368 C CA . LEU A 1 295 ? -9.311 14.995 49.266 1.00 71.88 295 LEU A CA 1
ATOM 2369 C C . LEU A 1 295 ? -9.341 14.646 47.776 1.00 71.88 295 LEU A C 1
ATOM 2371 O O . LEU A 1 295 ? -9.527 13.483 47.435 1.00 71.88 295 LEU A O 1
ATOM 2375 N N . PHE A 1 296 ? -9.081 15.614 46.895 1.00 67.81 296 PHE A N 1
ATOM 2376 C CA . PHE A 1 296 ? -8.993 15.387 45.453 1.00 67.81 296 PHE A CA 1
ATOM 2377 C C . PHE A 1 296 ? -7.936 14.332 45.101 1.00 67.81 296 PHE A C 1
ATOM 2379 O O . PHE A 1 296 ? -8.225 13.390 44.370 1.00 67.81 296 PHE A O 1
ATOM 2386 N N . HIS A 1 297 ? -6.730 14.429 45.667 1.00 68.62 297 HIS A N 1
ATOM 2387 C CA . HIS A 1 297 ? -5.682 13.432 45.436 1.00 68.62 297 HIS A CA 1
ATOM 2388 C C . HIS A 1 297 ? -6.043 12.045 45.981 1.00 68.62 297 HIS A C 1
ATOM 2390 O O . HIS A 1 297 ? -5.734 11.047 45.335 1.00 68.62 297 HIS A O 1
ATOM 2396 N N . TYR A 1 298 ? -6.706 11.973 47.137 1.00 71.62 298 TYR A N 1
ATOM 2397 C CA . TYR A 1 298 ? -7.138 10.707 47.726 1.00 71.62 298 TYR A CA 1
ATOM 2398 C C . TYR A 1 298 ? -8.226 10.025 46.886 1.00 71.62 298 TYR A C 1
ATOM 2400 O O . TYR A 1 298 ? -8.094 8.849 46.554 1.00 71.62 298 TYR A O 1
ATOM 2408 N N . PHE A 1 299 ? -9.258 10.765 46.472 1.00 66.75 299 PHE A N 1
ATOM 2409 C CA . PHE A 1 299 ? -10.326 10.216 45.634 1.00 66.75 299 PHE A CA 1
ATOM 2410 C C . PHE A 1 299 ? -9.825 9.820 44.243 1.00 66.75 299 PHE A C 1
ATOM 2412 O O . PHE A 1 299 ? -10.171 8.740 43.777 1.00 66.75 299 PHE A O 1
ATOM 2419 N N . ASN A 1 300 ? -8.937 10.602 43.623 1.00 62.19 300 ASN A N 1
ATOM 2420 C CA . ASN A 1 300 ? -8.348 10.232 42.331 1.00 62.19 300 ASN A CA 1
ATOM 2421 C C . ASN A 1 300 ? -7.447 8.991 42.408 1.00 62.19 300 ASN A C 1
ATOM 2423 O O . ASN A 1 300 ? -7.271 8.297 41.411 1.00 62.19 300 ASN A O 1
ATOM 2427 N N . ALA A 1 301 ? -6.850 8.714 43.570 1.00 61.50 301 ALA A N 1
ATOM 2428 C CA . ALA A 1 301 ? -6.044 7.513 43.772 1.00 61.50 301 ALA A CA 1
ATOM 2429 C C . ALA A 1 301 ? -6.901 6.245 43.948 1.00 61.50 301 ALA A C 1
ATOM 2431 O O . ALA A 1 301 ? -6.424 5.150 43.660 1.00 61.50 301 ALA A O 1
ATOM 2432 N N . ILE A 1 302 ? -8.144 6.386 44.419 1.00 63.34 302 ILE A N 1
ATOM 2433 C CA . ILE A 1 302 ? -9.073 5.272 44.673 1.00 63.34 302 ILE A CA 1
ATOM 2434 C C . ILE A 1 302 ? -9.982 5.020 43.465 1.00 63.34 302 ILE A C 1
ATOM 2436 O O . ILE A 1 302 ? -10.266 3.872 43.132 1.00 63.34 302 ILE A O 1
ATOM 2440 N N . GLU A 1 303 ? -10.402 6.082 42.780 1.00 56.00 303 GLU A N 1
ATOM 2441 C CA . GLU A 1 303 ? -11.236 6.044 41.581 1.00 56.00 303 GLU A CA 1
ATOM 2442 C C . GLU A 1 303 ? -10.443 6.629 40.397 1.00 56.00 303 GLU A C 1
ATOM 2444 O O . GLU A 1 303 ? -10.544 7.829 40.127 1.00 56.00 303 GLU A O 1
ATOM 2449 N N . PRO A 1 304 ? -9.672 5.819 39.645 1.00 43.91 304 PRO A N 1
ATOM 2450 C CA . PRO A 1 304 ? -8.805 6.317 38.569 1.00 43.91 304 PRO A CA 1
ATOM 2451 C C . PRO A 1 304 ? -9.558 7.002 37.410 1.00 43.91 304 PRO A C 1
ATOM 2453 O O . PRO A 1 304 ? -8.926 7.608 36.548 1.00 43.91 304 PRO A O 1
ATOM 2456 N N . PHE A 1 305 ? -10.896 6.948 37.393 1.00 43.34 305 PHE A N 1
ATOM 2457 C CA . PHE A 1 305 ? -11.743 7.523 36.343 1.00 43.34 305 PHE A CA 1
ATOM 2458 C C . PHE A 1 305 ? -12.729 8.610 36.804 1.00 43.34 305 PHE A C 1
ATOM 2460 O O . PHE A 1 305 ? -13.571 9.023 36.008 1.00 43.34 305 PHE A O 1
ATOM 2467 N N . CYS A 1 306 ? -12.646 9.133 38.033 1.00 37.12 306 CYS A N 1
ATOM 2468 C CA . CYS A 1 306 ? -13.551 10.207 38.460 1.00 37.12 306 CYS A CA 1
ATOM 2469 C C . CYS A 1 306 ? -12.877 11.591 38.516 1.00 37.12 306 CYS A C 1
ATOM 2471 O O . CYS A 1 306 ? -12.014 11.858 39.338 1.00 37.12 306 CYS A O 1
ATOM 2473 N N . ASN A 1 307 ? -13.394 12.506 37.686 1.00 34.25 307 ASN A N 1
ATOM 2474 C CA . ASN A 1 307 ? -13.319 13.973 37.792 1.00 34.25 307 ASN A CA 1
ATOM 2475 C C . ASN A 1 307 ? -12.056 14.733 37.359 1.00 34.25 307 ASN A C 1
ATOM 2477 O O . ASN A 1 307 ? -11.934 15.924 37.664 1.00 34.25 307 ASN A O 1
ATOM 2481 N N . CYS A 1 308 ? -11.221 14.175 36.488 1.00 29.81 308 CYS A N 1
ATOM 2482 C CA . CYS A 1 308 ? -10.540 15.054 35.540 1.00 29.81 308 CYS A CA 1
ATOM 2483 C C . CYS A 1 308 ? -11.548 15.427 34.449 1.00 29.81 308 CYS A C 1
ATOM 2485 O O . CYS A 1 308 ? -11.858 14.617 33.579 1.00 29.81 308 CYS A O 1
ATOM 2487 N N . LYS A 1 309 ? -12.039 16.675 34.457 1.00 30.14 309 LYS A N 1
ATOM 2488 C CA . LYS A 1 309 ? -12.329 17.353 33.188 1.00 30.14 309 LYS A CA 1
ATOM 2489 C C . LYS A 1 309 ? -11.040 17.253 32.383 1.00 30.14 309 LYS A C 1
ATOM 2491 O O . LYS A 1 309 ? -10.122 18.045 32.589 1.00 30.14 309 LYS A O 1
ATOM 2496 N N . PHE A 1 310 ? -10.939 16.236 31.540 1.00 29.28 310 PHE A N 1
ATOM 2497 C CA . PHE A 1 310 ? -9.862 16.116 30.587 1.00 29.28 310 PHE A CA 1
ATOM 2498 C C . PHE A 1 310 ? -10.047 17.244 29.575 1.00 29.28 310 PHE A C 1
ATOM 2500 O O . PHE A 1 310 ? -10.633 17.081 28.514 1.00 29.28 310 PHE A O 1
ATOM 2507 N N . TYR A 1 311 ? -9.471 18.403 29.896 1.00 27.56 311 TYR A N 1
ATOM 2508 C CA . TYR A 1 311 ? -8.720 19.157 28.905 1.00 27.56 311 TYR A CA 1
ATOM 2509 C C . TYR A 1 311 ? -7.538 18.276 28.481 1.00 27.56 311 TYR A C 1
ATOM 2511 O O . TYR A 1 311 ? -6.388 18.532 28.830 1.00 27.56 311 TYR A O 1
ATOM 2519 N N . PHE A 1 312 ? -7.824 17.182 27.774 1.00 27.75 312 PHE A N 1
ATOM 2520 C CA . PHE A 1 312 ? -6.809 16.571 26.944 1.00 27.75 312 PHE A CA 1
ATOM 2521 C C . PHE A 1 312 ? -6.689 17.479 25.733 1.00 27.75 312 PHE A C 1
ATOM 2523 O O . PHE A 1 312 ? -7.623 17.645 24.950 1.00 27.75 312 PHE A O 1
ATOM 2530 N N . CYS A 1 313 ? -5.535 18.130 25.650 1.00 25.81 313 CYS A N 1
ATOM 2531 C CA . CYS A 1 313 ? -5.050 18.829 24.481 1.00 25.81 313 CYS A CA 1
ATOM 2532 C C . CYS A 1 313 ? -5.150 17.922 23.247 1.00 25.81 313 CYS A C 1
ATOM 2534 O O . CYS A 1 313 ? -4.193 17.239 22.893 1.00 25.81 313 CYS A O 1
ATOM 2536 N N . PHE A 1 314 ? -6.271 17.992 22.535 1.00 26.55 314 PHE A N 1
ATOM 2537 C CA . PHE A 1 314 ? -6.438 17.475 21.175 1.00 26.55 314 PHE A CA 1
ATOM 2538 C C . PHE A 1 314 ? -5.726 18.362 20.132 1.00 26.55 314 PHE A C 1
ATOM 2540 O O . PHE A 1 314 ? -6.172 18.499 19.003 1.00 26.55 314 PHE A O 1
ATOM 2547 N N . ASN A 1 315 ? -4.600 18.981 20.509 1.00 28.02 315 ASN A N 1
ATOM 2548 C CA . ASN A 1 315 ? -3.810 19.862 19.644 1.00 28.02 315 ASN A CA 1
ATOM 2549 C C . ASN A 1 315 ? -2.378 19.362 19.393 1.00 28.02 315 ASN A C 1
ATOM 2551 O O . ASN A 1 315 ? -1.559 20.124 18.893 1.00 28.02 315 ASN A O 1
ATOM 2555 N N . PHE A 1 316 ? -2.055 18.098 19.700 1.00 27.84 316 PHE A N 1
ATOM 2556 C CA . PHE A 1 316 ? -0.710 17.558 19.434 1.00 27.84 316 PHE A CA 1
ATOM 2557 C C . PHE A 1 316 ? -0.630 16.259 18.627 1.00 27.84 316 PHE A C 1
ATOM 2559 O O . PHE A 1 316 ? 0.467 15.758 18.410 1.00 27.84 316 PHE A O 1
ATOM 2566 N N . PHE A 1 317 ? -1.741 15.793 18.060 1.00 28.61 317 PHE A N 1
ATOM 2567 C CA . PHE A 1 317 ? -1.703 14.934 16.872 1.00 28.61 317 PHE A CA 1
ATOM 2568 C C . PHE A 1 317 ? -2.310 15.695 15.697 1.00 28.61 317 PHE A C 1
ATOM 2570 O O . PHE A 1 317 ? -3.354 15.359 15.151 1.00 28.61 317 PHE A O 1
ATOM 2577 N N . SER A 1 318 ? -1.633 16.791 15.342 1.00 29.25 318 SER A N 1
ATOM 2578 C CA . SER A 1 318 ? -1.752 17.347 14.002 1.00 29.25 318 SER A CA 1
ATOM 2579 C C . SER A 1 318 ? -1.326 16.271 13.005 1.00 29.25 318 SER A C 1
ATOM 2581 O O . SER A 1 318 ? -0.315 15.594 13.200 1.00 29.25 318 SER A O 1
ATOM 2583 N N . PHE A 1 319 ? -2.102 16.173 11.935 1.00 33.06 319 PHE A N 1
ATOM 2584 C CA . PHE A 1 319 ? -1.958 15.384 10.711 1.00 33.06 319 PHE A CA 1
ATOM 2585 C C . PHE A 1 319 ? -0.559 15.370 10.038 1.00 33.06 319 PHE A C 1
ATOM 2587 O O . PHE A 1 319 ? -0.392 14.765 8.989 1.00 33.06 319 PHE A O 1
ATOM 2594 N N . ALA A 1 320 ? 0.478 15.975 10.620 1.00 33.38 320 ALA A N 1
ATOM 2595 C CA . ALA A 1 320 ? 1.791 16.154 10.002 1.00 33.38 320 ALA A CA 1
ATOM 2596 C C . ALA A 1 320 ? 2.705 14.909 10.018 1.00 33.38 320 ALA A C 1
ATOM 2598 O O . ALA A 1 320 ? 3.673 14.859 9.261 1.00 33.38 320 ALA A O 1
ATOM 2599 N N . PHE A 1 321 ? 2.445 13.903 10.864 1.00 28.80 321 PHE A N 1
ATOM 2600 C CA . PHE A 1 321 ? 3.349 12.743 10.979 1.00 28.80 321 PHE A CA 1
ATOM 2601 C C . PHE A 1 321 ? 3.093 11.652 9.924 1.00 28.80 321 PHE A C 1
ATOM 2603 O O . PHE A 1 321 ? 3.994 10.872 9.617 1.00 28.80 321 PHE A O 1
ATOM 2610 N N . LEU A 1 322 ? 1.895 11.618 9.331 1.00 33.81 322 LEU A N 1
ATOM 2611 C CA . LEU A 1 322 ? 1.545 10.669 8.267 1.00 33.81 322 LEU A CA 1
ATOM 2612 C C . LEU A 1 322 ? 1.976 11.161 6.877 1.00 33.81 322 LEU A C 1
ATOM 2614 O O . LEU A 1 322 ? 2.436 10.348 6.075 1.00 33.81 322 LEU A O 1
ATOM 2618 N N . ASP A 1 323 ? 1.967 12.474 6.633 1.00 31.95 323 ASP A N 1
ATOM 2619 C CA . ASP A 1 323 ? 2.464 13.040 5.371 1.00 31.95 323 ASP A CA 1
ATOM 2620 C C . ASP A 1 323 ? 3.985 12.853 5.218 1.00 31.95 323 ASP A C 1
ATOM 2622 O O . ASP A 1 323 ? 4.478 12.535 4.137 1.00 31.95 323 ASP A O 1
ATOM 2626 N N . HIS A 1 324 ? 4.753 12.947 6.309 1.00 32.47 324 HIS A N 1
ATOM 2627 C CA . HIS A 1 324 ? 6.215 12.854 6.236 1.00 32.47 324 HIS A CA 1
ATOM 2628 C C . HIS A 1 324 ? 6.740 11.420 6.035 1.00 32.47 324 HIS A C 1
ATOM 2630 O O . HIS A 1 324 ? 7.849 11.230 5.524 1.00 32.47 324 HIS A O 1
ATOM 2636 N N . TRP A 1 325 ? 5.958 10.403 6.419 1.00 32.88 325 TRP A N 1
ATOM 2637 C CA . TRP A 1 325 ? 6.339 8.998 6.240 1.00 32.88 325 TRP A CA 1
ATOM 2638 C C . TRP A 1 325 ? 6.023 8.485 4.829 1.00 32.88 325 TRP A C 1
ATOM 2640 O O . TRP A 1 325 ? 6.774 7.670 4.294 1.00 32.88 325 TRP A O 1
ATOM 2650 N N . PHE A 1 326 ? 4.971 9.008 4.188 1.00 30.97 326 PHE A N 1
ATOM 2651 C CA . PHE A 1 326 ? 4.645 8.668 2.799 1.00 30.97 326 PHE A CA 1
ATOM 2652 C C . PHE A 1 326 ? 5.536 9.387 1.774 1.00 30.97 326 PHE A C 1
ATOM 2654 O O . PHE A 1 326 ? 5.875 8.792 0.751 1.00 30.97 326 PHE A O 1
ATOM 2661 N N . VAL A 1 327 ? 5.979 10.619 2.053 1.00 38.06 327 VAL A N 1
ATOM 2662 C CA . VAL A 1 327 ? 6.833 11.389 1.127 1.00 38.06 327 VAL A CA 1
ATOM 2663 C C . VAL A 1 327 ? 8.254 10.813 1.018 1.00 38.06 327 VAL A C 1
ATOM 2665 O O . VAL A 1 327 ? 8.808 10.755 -0.076 1.00 38.06 327 VAL A O 1
ATOM 2668 N N . ASN A 1 328 ? 8.823 10.270 2.099 1.00 30.66 328 ASN A N 1
ATOM 2669 C CA . ASN A 1 328 ? 10.217 9.798 2.101 1.00 30.66 328 ASN A CA 1
ATOM 2670 C C . ASN A 1 328 ? 10.458 8.443 1.411 1.00 30.66 328 ASN A C 1
ATOM 2672 O O . ASN A 1 328 ? 11.605 8.021 1.297 1.00 30.66 328 ASN A O 1
ATOM 2676 N N . LYS A 1 329 ? 9.415 7.745 0.943 1.00 33.41 329 LYS A N 1
ATOM 2677 C CA . LYS A 1 329 ? 9.571 6.446 0.261 1.00 33.41 329 LYS A CA 1
ATOM 2678 C C . LYS A 1 329 ? 9.488 6.521 -1.267 1.00 33.41 329 LYS A C 1
ATOM 2680 O O . LYS A 1 329 ? 9.625 5.493 -1.924 1.00 33.41 329 LYS A O 1
ATOM 2685 N N . PHE A 1 330 ? 9.283 7.717 -1.822 1.00 34.75 330 PHE A N 1
ATOM 2686 C CA . PHE A 1 330 ? 9.239 7.958 -3.269 1.00 34.75 330 PHE A CA 1
ATOM 2687 C C . PHE A 1 330 ? 10.563 8.470 -3.864 1.00 34.75 330 PHE A C 1
ATOM 2689 O O . PHE A 1 330 ? 10.648 8.605 -5.079 1.00 34.75 330 PHE A O 1
ATOM 2696 N N . GLU A 1 331 ? 11.606 8.700 -3.056 1.00 33.19 331 GLU A N 1
ATOM 2697 C CA . GLU A 1 331 ? 12.928 9.140 -3.547 1.00 33.19 331 GLU A CA 1
ATOM 2698 C C . GLU A 1 331 ? 13.929 7.995 -3.824 1.00 33.19 331 GLU A C 1
ATOM 2700 O O . GLU A 1 331 ? 15.041 8.259 -4.272 1.00 33.19 331 GLU A O 1
ATOM 2705 N N . GLU A 1 332 ? 13.554 6.724 -3.631 1.00 35.59 332 GLU A N 1
ATOM 2706 C CA . GLU A 1 332 ? 14.446 5.566 -3.862 1.00 35.59 332 GLU A CA 1
ATOM 2707 C C . GLU A 1 332 ? 13.990 4.591 -4.971 1.00 35.59 332 GLU A C 1
ATOM 2709 O O . GLU A 1 332 ? 14.392 3.426 -4.968 1.00 35.59 332 GLU A O 1
ATOM 2714 N N . PHE A 1 333 ? 13.211 5.042 -5.962 1.00 35.56 333 PHE A N 1
ATOM 2715 C CA . PHE A 1 333 ? 12.934 4.247 -7.172 1.00 35.56 333 PHE A CA 1
ATOM 2716 C C . PHE A 1 333 ? 13.097 5.017 -8.479 1.00 35.56 333 PHE A C 1
ATOM 2718 O O . PHE A 1 333 ? 12.568 6.146 -8.577 1.00 35.56 333 PHE A O 1
#

Organism: Myxobolus squamalis (NCBI:txid59785)